Protein AF-A0A418QJ33-F1 (afdb_monomer_lite)

Sequence (274 aa):
MVKREGVAKVKRVFYDVIRQFFPVFSIIALMLLVIDFSEAKRSKGWFGISAFTIIVLYHVFFLTILLALSLFTHMPPRIMQPVTILYLVCVFVMYMKFMPNVMVYKEKLKKYKIIIASLLAIGFLLQVKLLSGIIIESKFDQNNKEKYLYYLSEKYKGKLLIEGGLSYANLNPLRSYGFYNYSKVYSLSGWPAFDPSQRAFRQQLTGYADFGPAMKKLIQRPDAVWVLTPDLSQFLPIYFSARGTGADWNIQLKKLPDTPSPYVHECQASLITY

pLDDT: mean 75.31, std 10.48, range [44.03, 93.88]

Structure (mmCIF, N/CA/C/O backbone):
data_AF-A0A418QJ33-F1
#
_entry.id   AF-A0A418QJ33-F1
#
loop_
_atom_site.group_PDB
_atom_site.id
_atom_site.type_symbol
_atom_site.label_atom_id
_atom_site.label_alt_id
_atom_site.label_comp_id
_atom_site.label_asym_id
_atom_site.label_entity_id
_atom_site.label_seq_id
_atom_site.pdbx_PDB_ins_code
_atom_site.Cartn_x
_atom_site.Cartn_y
_atom_site.Cartn_z
_atom_site.occupancy
_atom_site.B_iso_or_equiv
_atom_site.auth_seq_id
_atom_site.auth_comp_id
_atom_site.auth_asym_id
_atom_site.auth_atom_id
_atom_site.pdbx_PDB_model_num
ATOM 1 N N . MET A 1 1 ? -17.017 23.846 -19.789 1.00 46.41 1 MET A N 1
ATOM 2 C CA . MET A 1 1 ? -16.219 23.266 -18.681 1.00 46.41 1 MET A CA 1
ATOM 3 C C . MET A 1 1 ? -15.630 21.894 -19.020 1.00 46.41 1 MET A C 1
ATOM 5 O O . MET A 1 1 ? -14.416 21.768 -18.952 1.00 46.41 1 MET A O 1
ATOM 9 N N . VAL A 1 2 ? -16.420 20.938 -19.525 1.00 50.47 2 VAL A N 1
ATOM 10 C CA . VAL A 1 2 ? -16.006 19.555 -19.883 1.00 50.47 2 VAL A CA 1
ATOM 11 C C . VAL A 1 2 ? -14.724 19.442 -20.741 1.00 50.47 2 VAL A C 1
ATOM 13 O O . VAL A 1 2 ? -13.863 18.602 -20.488 1.00 50.47 2 VAL A O 1
ATOM 16 N N . LYS A 1 3 ? -14.522 20.331 -21.726 1.00 49.69 3 LYS A N 1
ATOM 17 C CA . LYS A 1 3 ? -13.334 20.307 -22.610 1.00 49.69 3 LYS A CA 1
ATOM 18 C C . LYS A 1 3 ? -12.019 20.670 -21.890 1.00 49.69 3 LYS A C 1
ATOM 20 O O . LYS A 1 3 ? -10.960 20.189 -22.283 1.00 49.69 3 LYS A O 1
ATOM 25 N N . ARG A 1 4 ? -12.072 21.497 -20.832 1.00 52.62 4 ARG A N 1
ATOM 26 C CA . ARG A 1 4 ? -10.890 21.883 -20.029 1.00 52.62 4 ARG A CA 1
ATOM 27 C C . ARG A 1 4 ? -10.465 20.768 -19.069 1.00 52.62 4 ARG A C 1
ATOM 29 O O . ARG A 1 4 ? -9.269 20.558 -18.891 1.00 52.62 4 ARG A O 1
ATOM 36 N N . GLU A 1 5 ? -11.422 20.020 -18.524 1.00 58.19 5 GLU A N 1
ATOM 37 C CA . GLU A 1 5 ? -11.153 18.872 -17.647 1.00 58.19 5 GLU A CA 1
ATOM 38 C C . GLU A 1 5 ? -10.515 17.704 -18.409 1.00 58.19 5 GLU A C 1
ATOM 40 O O . GLU A 1 5 ? -9.548 17.111 -17.930 1.00 58.19 5 GLU A O 1
ATOM 45 N N . GLY A 1 6 ? -10.969 17.436 -19.641 1.00 62.41 6 GLY A N 1
ATOM 46 C CA . GLY A 1 6 ? -10.370 16.415 -20.507 1.00 62.41 6 GLY A CA 1
ATOM 47 C C . GLY A 1 6 ? -8.895 16.687 -20.828 1.00 62.41 6 GLY A C 1
ATOM 48 O O . GLY A 1 6 ? -8.058 15.798 -20.690 1.00 62.41 6 GLY A O 1
ATOM 49 N N . VAL A 1 7 ? -8.543 17.930 -21.177 1.00 70.62 7 VAL A N 1
ATOM 50 C CA . VAL A 1 7 ? -7.149 18.314 -21.480 1.00 70.62 7 VAL A CA 1
ATOM 51 C C . VAL A 1 7 ? -6.257 18.227 -20.239 1.00 70.62 7 VAL A C 1
ATOM 53 O O . VAL A 1 7 ? -5.123 17.754 -20.328 1.00 70.62 7 VAL A O 1
ATOM 56 N N . ALA A 1 8 ? -6.755 18.648 -19.073 1.00 72.88 8 ALA A N 1
ATOM 57 C CA . ALA A 1 8 ? -6.014 18.547 -17.818 1.00 72.88 8 ALA A CA 1
ATOM 58 C C . ALA A 1 8 ? -5.763 17.083 -17.416 1.00 72.88 8 ALA A C 1
ATOM 60 O O . ALA A 1 8 ? -4.657 16.740 -16.994 1.00 72.88 8 ALA A O 1
ATOM 61 N N . LYS A 1 9 ? -6.757 16.208 -17.613 1.00 71.19 9 LYS A N 1
ATOM 62 C CA . LYS A 1 9 ? -6.646 14.768 -17.357 1.00 71.19 9 LYS A CA 1
ATOM 63 C C . LYS A 1 9 ? -5.621 14.102 -18.276 1.00 71.19 9 LYS A C 1
ATOM 65 O O . LYS A 1 9 ? -4.750 13.396 -17.782 1.00 71.19 9 LYS A O 1
ATOM 70 N N . VAL A 1 10 ? -5.657 14.385 -19.581 1.00 71.81 10 VAL A N 1
ATOM 71 C CA . VAL A 1 10 ? -4.682 13.850 -20.552 1.00 71.81 10 VAL A CA 1
ATOM 72 C C . VAL A 1 10 ? -3.259 14.293 -20.210 1.00 71.81 10 VAL A C 1
ATOM 74 O O . VAL A 1 10 ? -2.353 13.465 -20.194 1.00 71.81 10 VAL A O 1
ATOM 77 N N . LYS A 1 11 ? -3.053 15.575 -19.873 1.00 75.38 11 LYS A N 1
ATOM 78 C CA . LYS A 1 11 ? -1.734 16.087 -19.463 1.00 75.38 11 LYS A CA 1
ATOM 79 C C . LYS A 1 11 ? -1.206 15.400 -18.205 1.00 75.38 11 LYS A C 1
ATOM 81 O O . LYS A 1 11 ? -0.025 15.072 -18.156 1.00 75.38 11 LYS A O 1
ATOM 86 N N . ARG A 1 12 ? -2.068 15.178 -17.207 1.00 74.88 12 ARG A N 1
ATOM 87 C CA . ARG A 1 12 ? -1.697 14.488 -15.963 1.00 74.88 12 ARG A CA 1
ATOM 88 C C . ARG A 1 12 ? -1.310 13.035 -16.232 1.00 74.88 12 ARG A C 1
ATOM 90 O O . ARG A 1 12 ? -0.219 12.634 -15.857 1.00 74.88 12 ARG A O 1
ATOM 97 N N . VAL A 1 13 ? -2.143 12.302 -16.973 1.00 71.44 13 VAL A N 1
ATOM 98 C CA . VAL A 1 13 ? -1.867 10.908 -17.358 1.00 71.44 13 VAL A CA 1
ATOM 99 C C . VAL A 1 13 ? -0.553 10.809 -18.129 1.00 71.44 13 VAL A C 1
ATOM 101 O O . VAL A 1 13 ? 0.288 9.983 -17.801 1.00 71.44 13 VAL A O 1
ATOM 104 N N . PHE A 1 14 ? -0.332 11.684 -19.110 1.00 71.88 14 PHE A N 1
ATOM 105 C CA . PHE A 1 14 ? 0.906 11.707 -19.886 1.00 71.88 14 PHE A CA 1
ATOM 106 C C . PHE A 1 14 ? 2.140 11.979 -19.015 1.00 71.88 14 PHE A C 1
ATOM 108 O O . PHE A 1 14 ? 3.159 11.305 -19.157 1.00 71.88 14 PHE A O 1
ATOM 115 N N . TYR A 1 15 ? 2.040 12.932 -18.085 1.00 74.12 15 TYR A N 1
ATOM 116 C CA . TYR A 1 15 ? 3.108 13.222 -17.133 1.00 74.12 15 TYR A CA 1
ATOM 117 C C . TYR A 1 15 ? 3.401 12.028 -16.219 1.00 74.12 15 TYR A C 1
ATOM 119 O O . TYR A 1 15 ? 4.566 11.694 -16.019 1.00 74.12 15 TYR A O 1
ATOM 127 N N . ASP A 1 16 ? 2.368 11.357 -15.712 1.00 71.12 16 ASP A N 1
ATOM 128 C CA . ASP A 1 16 ? 2.516 10.203 -14.827 1.00 71.12 16 ASP A CA 1
ATOM 129 C C . ASP A 1 16 ? 3.114 8.997 -15.566 1.00 71.12 16 ASP A C 1
ATOM 131 O O . ASP A 1 16 ? 4.026 8.358 -15.041 1.00 71.12 16 ASP A O 1
ATOM 135 N N . VAL A 1 17 ? 2.697 8.745 -16.815 1.00 71.69 17 VAL A N 1
ATOM 136 C CA . VAL A 1 17 ? 3.283 7.717 -17.694 1.00 71.69 17 VAL A CA 1
ATOM 137 C C . VAL A 1 17 ? 4.764 8.005 -17.931 1.00 71.69 17 VAL A C 1
ATOM 139 O O . VAL A 1 17 ? 5.611 7.138 -17.724 1.00 71.69 17 VAL A O 1
ATOM 142 N N . ILE A 1 18 ? 5.110 9.230 -18.333 1.00 73.75 18 ILE A N 1
ATOM 143 C CA . ILE A 1 18 ? 6.511 9.586 -18.567 1.00 73.75 18 ILE A CA 1
ATOM 144 C C . ILE A 1 18 ? 7.300 9.454 -17.277 1.00 73.75 18 ILE A C 1
ATOM 146 O O . ILE A 1 18 ? 8.354 8.839 -17.287 1.00 73.75 18 ILE A O 1
ATOM 150 N N . ARG A 1 19 ? 6.803 9.985 -16.162 1.00 73.88 19 ARG A N 1
ATOM 151 C CA . ARG A 1 19 ? 7.516 9.972 -14.884 1.00 73.88 19 ARG A CA 1
ATOM 152 C C . ARG A 1 19 ? 7.755 8.554 -14.367 1.00 73.88 19 ARG A C 1
ATOM 154 O O . ARG A 1 19 ? 8.839 8.290 -13.859 1.00 73.88 19 ARG A O 1
ATOM 161 N N . GLN A 1 20 ? 6.772 7.662 -14.481 1.00 71.56 20 GLN A N 1
ATOM 1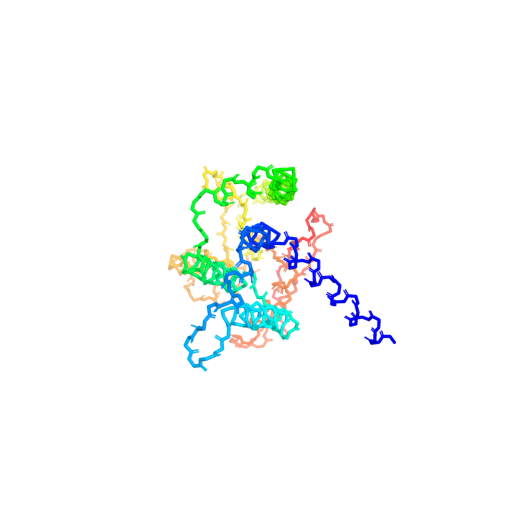62 C CA . GLN A 1 20 ? 6.879 6.284 -13.992 1.00 71.56 20 GLN A CA 1
ATOM 163 C C . GLN A 1 20 ? 7.727 5.395 -14.908 1.00 71.56 20 GLN A C 1
ATOM 165 O O . GLN A 1 20 ? 8.457 4.538 -14.418 1.00 71.56 20 GLN A O 1
ATOM 170 N N . PHE A 1 21 ? 7.672 5.613 -16.224 1.00 75.12 21 PHE A N 1
ATOM 171 C CA . PHE A 1 21 ? 8.341 4.760 -17.213 1.00 75.12 21 PHE A CA 1
ATOM 172 C C . PHE A 1 21 ? 9.542 5.426 -17.887 1.00 75.12 21 PHE A C 1
ATOM 174 O O . PHE A 1 21 ? 10.109 4.860 -18.822 1.00 75.12 21 PHE A O 1
ATOM 181 N N . PHE A 1 22 ? 9.979 6.591 -17.397 1.00 78.31 22 PHE A N 1
ATOM 182 C CA . PHE A 1 22 ? 11.134 7.324 -17.918 1.00 78.31 22 PHE A CA 1
ATOM 183 C C . PHE A 1 22 ? 12.372 6.433 -18.096 1.00 78.31 22 PHE A C 1
ATOM 185 O O . PHE A 1 22 ? 12.984 6.512 -19.164 1.00 78.31 22 PHE A O 1
ATOM 192 N N . PRO A 1 23 ? 12.744 5.555 -17.137 1.00 74.75 23 PRO A N 1
ATOM 193 C CA . PRO A 1 23 ? 13.902 4.682 -17.315 1.00 74.75 23 PRO A CA 1
ATOM 194 C C . PRO A 1 23 ? 13.739 3.737 -18.511 1.00 74.75 23 PRO A C 1
ATOM 196 O O . PRO A 1 23 ? 14.668 3.568 -19.295 1.00 74.75 23 PRO A O 1
ATOM 199 N N . VAL A 1 24 ? 12.542 3.176 -18.702 1.00 77.06 24 VAL A N 1
ATOM 200 C CA . VAL A 1 24 ? 12.262 2.250 -19.807 1.00 77.06 24 VAL A CA 1
ATOM 201 C C . VAL A 1 24 ? 12.265 2.982 -21.147 1.00 77.06 24 VAL A C 1
ATOM 203 O O . VAL A 1 24 ? 12.934 2.541 -22.080 1.00 77.06 24 VAL A O 1
ATOM 206 N N . PHE A 1 25 ? 11.601 4.138 -21.241 1.00 80.56 25 PHE A N 1
ATOM 207 C CA . PHE A 1 25 ? 11.633 4.958 -22.455 1.00 80.56 25 PHE A CA 1
ATOM 208 C C . PHE A 1 25 ? 13.039 5.462 -22.784 1.00 80.56 25 PHE A C 1
ATOM 210 O O . PHE A 1 25 ? 13.396 5.529 -23.956 1.00 80.56 25 PHE A O 1
ATOM 217 N N . SER A 1 26 ? 13.857 5.755 -21.771 1.00 79.12 26 SER A N 1
ATOM 218 C CA . SER A 1 26 ? 15.259 6.134 -21.960 1.00 79.12 26 SER A CA 1
ATOM 219 C C . SER A 1 26 ? 16.072 4.983 -22.542 1.00 79.12 26 SER A C 1
ATOM 221 O O . SER A 1 26 ? 16.810 5.194 -23.496 1.00 79.12 26 SER A O 1
ATOM 223 N N . ILE A 1 27 ? 15.901 3.757 -22.038 1.00 78.88 27 ILE A N 1
ATOM 224 C CA . ILE A 1 27 ? 16.567 2.570 -22.596 1.00 78.88 27 ILE A CA 1
ATOM 225 C C . ILE A 1 27 ? 16.132 2.333 -24.047 1.00 78.88 27 ILE A C 1
ATOM 227 O O . ILE A 1 27 ? 16.976 2.089 -24.905 1.00 78.88 27 ILE A O 1
ATOM 231 N N . ILE A 1 28 ? 14.841 2.467 -24.351 1.00 81.38 28 ILE A N 1
ATOM 232 C CA . ILE A 1 28 ? 14.323 2.322 -25.719 1.00 81.38 28 ILE A CA 1
ATOM 233 C C . ILE A 1 28 ? 14.894 3.408 -26.639 1.00 81.38 28 ILE A C 1
ATOM 235 O O . ILE A 1 28 ? 15.357 3.102 -27.735 1.00 81.38 28 ILE A O 1
ATOM 239 N N . ALA A 1 29 ? 14.933 4.665 -26.190 1.00 81.19 29 ALA A N 1
ATOM 240 C CA . ALA A 1 29 ? 15.530 5.764 -26.945 1.00 81.19 29 ALA A CA 1
ATOM 241 C C . ALA A 1 29 ? 17.030 5.537 -27.197 1.00 81.19 29 ALA A C 1
ATOM 243 O O . ALA A 1 29 ? 17.518 5.796 -28.295 1.00 81.19 29 ALA A O 1
ATOM 244 N N . LEU A 1 30 ? 17.752 5.001 -26.209 1.00 79.31 30 LEU A N 1
ATOM 245 C CA . LEU A 1 30 ? 19.156 4.616 -26.340 1.00 79.31 30 LEU A CA 1
ATOM 246 C C . LEU A 1 30 ? 19.347 3.494 -27.359 1.00 79.31 30 LEU A C 1
ATOM 248 O O . LEU A 1 30 ? 20.227 3.595 -28.209 1.00 79.31 30 LEU A O 1
ATOM 252 N N . MET A 1 31 ? 18.509 2.456 -27.317 1.00 76.06 31 MET A N 1
ATOM 253 C CA . MET A 1 31 ? 18.531 1.383 -28.312 1.00 76.06 31 MET A CA 1
ATOM 254 C C . MET A 1 31 ? 18.285 1.953 -29.713 1.00 76.06 31 MET A C 1
ATOM 256 O O . MET A 1 31 ? 19.082 1.717 -30.615 1.00 76.06 31 MET A O 1
ATOM 260 N N . LEU A 1 32 ? 17.265 2.794 -29.895 1.00 77.38 32 LEU A N 1
ATOM 261 C CA . LEU A 1 32 ? 16.969 3.429 -31.184 1.00 77.38 32 LEU A CA 1
ATOM 262 C C . LEU A 1 32 ? 18.095 4.338 -31.695 1.00 77.38 32 LEU A C 1
ATOM 264 O O . LEU A 1 32 ? 18.352 4.354 -32.895 1.00 77.38 32 LEU A O 1
ATOM 268 N N . LEU A 1 33 ? 18.787 5.069 -30.817 1.00 76.50 33 LEU A N 1
ATOM 269 C CA . LEU A 1 33 ? 19.913 5.935 -31.196 1.00 76.50 33 LEU A CA 1
ATOM 270 C C . LEU A 1 33 ? 21.102 5.157 -31.764 1.00 76.50 33 LEU A C 1
ATOM 272 O O . LEU A 1 33 ? 21.879 5.698 -32.554 1.00 76.50 33 LEU A O 1
ATOM 276 N N . VAL A 1 34 ? 21.267 3.906 -31.342 1.00 73.19 34 VAL A N 1
ATOM 277 C CA . VAL A 1 34 ? 22.413 3.084 -31.727 1.00 73.19 34 VAL A CA 1
ATOM 278 C C . VAL A 1 34 ? 22.096 2.162 -32.912 1.00 73.19 34 VAL A C 1
ATOM 280 O O . VAL A 1 34 ? 23.019 1.764 -33.631 1.00 73.19 34 VAL A O 1
ATOM 283 N N . ILE A 1 35 ? 20.811 1.906 -33.197 1.00 73.94 35 ILE A N 1
ATOM 284 C CA . ILE A 1 35 ? 20.374 1.173 -34.395 1.00 73.94 35 ILE A CA 1
ATOM 285 C C . ILE A 1 35 ? 20.942 1.821 -35.663 1.00 73.94 35 ILE A C 1
ATOM 287 O O . ILE A 1 35 ? 20.995 3.045 -35.822 1.00 73.94 35 ILE A O 1
ATOM 291 N N . ASP A 1 36 ? 21.382 0.982 -36.601 1.00 71.19 36 ASP A N 1
ATOM 292 C CA . ASP A 1 36 ? 21.690 1.434 -37.948 1.00 71.19 36 ASP A CA 1
ATOM 293 C C . ASP A 1 36 ? 20.460 1.390 -38.852 1.00 71.19 36 ASP A C 1
ATOM 295 O O . ASP A 1 36 ? 20.124 0.384 -39.476 1.00 71.19 36 ASP A O 1
ATOM 299 N N . PHE A 1 37 ? 19.770 2.525 -38.935 1.00 71.19 37 PHE A N 1
ATOM 300 C CA . PHE A 1 37 ? 18.598 2.645 -39.793 1.00 71.19 37 PHE A CA 1
ATOM 301 C C . PHE A 1 37 ? 18.924 2.582 -41.291 1.00 71.19 37 PHE A C 1
ATOM 303 O O . PHE A 1 37 ? 18.007 2.383 -42.086 1.00 71.19 37 PHE A O 1
ATOM 310 N N . SER A 1 38 ? 20.186 2.746 -41.704 1.00 68.31 38 SER A N 1
ATOM 311 C CA . SER A 1 38 ? 20.568 2.618 -43.116 1.00 68.31 38 SER A CA 1
ATOM 312 C C . SER A 1 38 ? 20.568 1.154 -43.559 1.00 68.31 38 SER A C 1
ATOM 314 O O . SER A 1 38 ? 20.046 0.824 -44.624 1.00 68.31 38 SER A O 1
ATOM 316 N N . GLU A 1 39 ? 21.040 0.265 -42.690 1.00 66.62 39 GLU A N 1
ATOM 317 C CA . GLU A 1 39 ? 21.031 -1.181 -42.892 1.00 66.62 39 GLU A CA 1
ATOM 318 C C . GLU A 1 39 ? 19.615 -1.752 -42.717 1.00 66.62 39 GLU A C 1
ATOM 320 O O . GLU A 1 39 ? 19.151 -2.532 -43.548 1.00 66.62 39 GLU A O 1
ATOM 325 N N . ALA A 1 40 ? 18.854 -1.252 -41.735 1.00 68.12 40 ALA A N 1
ATOM 326 C CA . ALA A 1 40 ? 17.448 -1.624 -41.532 1.00 68.12 40 ALA A CA 1
ATOM 327 C C . ALA A 1 40 ? 16.507 -1.184 -42.675 1.00 68.12 40 ALA A C 1
ATOM 329 O O . ALA A 1 40 ? 15.448 -1.779 -42.873 1.00 68.12 40 ALA A O 1
ATOM 330 N N . LYS A 1 41 ? 16.861 -0.138 -43.434 1.00 69.81 41 LYS A N 1
ATOM 331 C CA . LYS A 1 41 ? 16.135 0.258 -44.656 1.00 69.81 41 LYS A CA 1
ATOM 332 C C . LYS A 1 41 ? 16.479 -0.626 -45.855 1.00 69.81 41 LYS A C 1
ATOM 334 O O . LYS A 1 41 ? 15.645 -0.777 -46.743 1.00 69.81 41 LYS A O 1
ATOM 339 N N . ARG A 1 42 ? 17.696 -1.180 -45.896 1.00 67.75 42 ARG A N 1
ATOM 340 C CA . ARG A 1 42 ? 18.181 -2.049 -46.982 1.00 67.75 42 ARG A CA 1
ATOM 341 C C . ARG A 1 42 ? 17.798 -3.514 -46.780 1.00 67.75 42 ARG A C 1
ATOM 343 O O . ARG A 1 42 ? 17.651 -4.233 -47.765 1.00 67.75 42 ARG A O 1
ATOM 350 N N . SER A 1 43 ? 17.607 -3.957 -45.539 1.00 67.44 43 SER A N 1
ATOM 351 C CA . SER A 1 43 ? 17.163 -5.317 -45.252 1.00 67.44 43 SER A CA 1
ATOM 352 C C . SER A 1 43 ? 15.673 -5.490 -45.573 1.00 67.44 43 SER A C 1
ATOM 354 O O . SER A 1 43 ? 14.799 -4.794 -45.048 1.00 67.44 43 SER A O 1
ATOM 356 N N . LYS A 1 44 ? 15.371 -6.440 -46.465 1.00 63.28 44 LYS A N 1
ATOM 357 C CA . LYS A 1 44 ? 14.002 -6.923 -46.672 1.00 63.28 44 LYS A CA 1
ATOM 358 C C . LYS A 1 44 ? 13.674 -7.891 -45.536 1.00 63.28 44 LYS A C 1
ATOM 360 O O . LYS A 1 44 ? 14.337 -8.913 -45.382 1.00 63.28 44 LYS A O 1
ATOM 365 N N . GLY A 1 45 ? 12.687 -7.545 -44.716 1.00 61.22 45 GLY A N 1
ATOM 366 C CA . GLY A 1 45 ? 12.142 -8.425 -43.688 1.00 61.22 45 GLY A CA 1
ATOM 367 C C . GLY A 1 45 ? 11.238 -9.513 -44.276 1.00 61.22 45 GLY A C 1
ATOM 368 O O . GLY A 1 45 ? 11.103 -9.657 -45.495 1.00 61.22 45 GLY A O 1
ATOM 369 N N . TRP A 1 46 ? 10.578 -10.276 -43.400 1.00 54.62 46 TRP A N 1
ATOM 370 C CA . TRP A 1 46 ? 9.502 -11.182 -43.813 1.00 54.62 46 TRP A CA 1
ATOM 371 C C . TRP A 1 46 ? 8.390 -10.396 -44.526 1.00 54.62 46 TRP A C 1
ATOM 373 O O . TRP A 1 46 ? 8.033 -9.299 -44.098 1.00 54.62 46 TRP A O 1
ATOM 383 N N . PHE A 1 47 ? 7.871 -10.957 -45.624 1.00 60.94 47 PHE A N 1
ATOM 384 C CA . PHE A 1 47 ? 6.850 -10.359 -46.503 1.00 60.94 47 PHE A CA 1
ATOM 385 C C . PHE A 1 47 ? 7.285 -9.132 -47.331 1.00 60.94 47 PHE A C 1
ATOM 387 O O . PHE A 1 47 ? 6.440 -8.413 -47.854 1.00 60.94 47 PHE A O 1
ATOM 394 N N . GLY A 1 48 ? 8.590 -8.872 -47.490 1.00 68.44 48 GLY A N 1
ATOM 395 C CA . GLY A 1 48 ? 9.085 -7.789 -48.359 1.00 68.44 48 GLY A CA 1
ATOM 396 C C . GLY A 1 48 ? 8.993 -6.382 -47.753 1.00 68.44 48 GLY A C 1
ATOM 397 O O . GLY A 1 48 ? 9.350 -5.405 -48.409 1.00 68.44 48 GLY A O 1
ATOM 398 N N . ILE A 1 49 ? 8.572 -6.279 -46.491 1.00 76.88 49 ILE A N 1
ATOM 399 C CA . ILE A 1 49 ? 8.534 -5.035 -45.720 1.00 76.88 49 ILE A CA 1
ATOM 400 C C . ILE A 1 49 ? 9.939 -4.748 -45.172 1.00 76.88 49 ILE A C 1
ATOM 402 O O . ILE A 1 49 ? 10.603 -5.650 -44.659 1.00 76.88 49 ILE A O 1
ATOM 406 N N . SER A 1 50 ? 10.410 -3.500 -45.266 1.00 77.12 50 SER A N 1
ATOM 407 C CA . SER A 1 50 ? 11.719 -3.128 -44.707 1.00 77.12 50 SER A CA 1
ATOM 408 C C . SER A 1 50 ? 11.743 -3.297 -43.184 1.00 77.12 50 SER A C 1
ATOM 410 O O . SER A 1 50 ? 10.741 -3.032 -42.509 1.00 77.12 50 SER A O 1
ATOM 412 N N . ALA A 1 51 ? 12.883 -3.694 -42.614 1.00 74.81 51 ALA A N 1
ATOM 413 C CA . ALA A 1 51 ? 13.013 -3.803 -41.159 1.00 74.81 51 ALA A CA 1
ATOM 414 C C . ALA A 1 51 ? 12.731 -2.466 -40.453 1.00 74.81 51 ALA A C 1
ATOM 416 O O . ALA A 1 51 ? 12.117 -2.448 -39.390 1.00 74.81 51 ALA A O 1
ATOM 417 N N . PHE A 1 52 ? 13.088 -1.341 -41.083 1.00 77.94 52 PHE A N 1
ATOM 418 C CA . PHE A 1 52 ? 12.727 0.001 -40.623 1.00 77.94 52 PHE A CA 1
ATOM 419 C C . PHE A 1 52 ? 11.213 0.171 -40.426 1.00 77.94 52 PHE A C 1
ATOM 421 O O . PHE A 1 52 ? 10.772 0.631 -39.374 1.00 77.94 52 PHE A O 1
ATOM 428 N N . THR A 1 53 ? 10.410 -0.229 -41.413 1.00 81.56 53 THR A N 1
ATOM 429 C CA . THR A 1 53 ? 8.946 -0.129 -41.340 1.00 81.56 53 THR A CA 1
ATOM 430 C C . THR A 1 53 ? 8.388 -0.991 -40.208 1.00 81.56 53 THR A C 1
ATOM 432 O O . THR A 1 53 ? 7.514 -0.536 -39.475 1.00 81.56 53 THR A O 1
ATOM 435 N N . ILE A 1 54 ? 8.926 -2.200 -40.019 1.00 79.69 54 ILE A N 1
ATOM 436 C CA . ILE A 1 54 ? 8.525 -3.098 -38.925 1.00 79.69 54 ILE A CA 1
ATOM 437 C C . ILE A 1 54 ? 8.830 -2.455 -37.566 1.00 79.69 54 ILE A C 1
ATOM 439 O O . ILE A 1 54 ? 7.956 -2.419 -36.701 1.00 79.69 54 ILE A O 1
ATOM 443 N N . ILE A 1 55 ? 10.031 -1.889 -37.397 1.00 79.88 55 ILE A N 1
ATOM 444 C CA . ILE A 1 55 ? 10.437 -1.185 -36.173 1.00 79.88 55 ILE A CA 1
ATOM 445 C C . ILE A 1 55 ? 9.460 -0.045 -35.864 1.00 79.88 55 ILE A C 1
ATOM 447 O O . ILE A 1 55 ? 8.965 0.044 -34.741 1.00 79.88 55 ILE A O 1
ATOM 451 N N . VAL A 1 56 ? 9.151 0.810 -36.843 1.00 83.50 56 VAL A N 1
ATOM 452 C CA . VAL A 1 56 ? 8.247 1.956 -36.645 1.00 83.50 56 VAL A CA 1
ATOM 453 C C . VAL A 1 56 ? 6.837 1.497 -36.279 1.00 83.50 56 VAL A C 1
ATOM 455 O O . VAL A 1 56 ? 6.285 1.981 -35.292 1.00 83.50 56 VAL A O 1
ATOM 458 N N . LEU A 1 57 ? 6.271 0.539 -37.020 1.00 85.69 57 LEU A N 1
ATOM 459 C CA . LEU A 1 57 ? 4.934 0.005 -36.743 1.00 85.69 57 LEU A CA 1
ATOM 460 C C . LEU A 1 57 ? 4.843 -0.588 -35.337 1.00 85.69 57 LEU A C 1
ATOM 462 O O . LEU A 1 57 ? 3.854 -0.362 -34.647 1.00 85.69 57 LEU A O 1
ATOM 466 N N . TYR A 1 58 ? 5.892 -1.279 -34.887 1.00 83.31 58 TYR A N 1
ATOM 467 C CA . TYR A 1 58 ? 5.955 -1.852 -33.547 1.00 83.31 58 TYR A CA 1
ATOM 468 C C . TYR A 1 58 ? 5.893 -0.781 -32.451 1.00 83.31 58 TYR A C 1
ATOM 470 O O . TYR A 1 58 ? 5.114 -0.893 -31.506 1.00 83.31 58 TYR A O 1
ATOM 478 N N . HIS A 1 59 ? 6.678 0.290 -32.597 1.00 84.44 59 HIS A N 1
ATOM 479 C CA . HIS A 1 59 ? 6.694 1.391 -31.632 1.00 84.44 59 HIS A CA 1
ATOM 480 C C . HIS A 1 59 ? 5.360 2.140 -31.620 1.00 84.44 59 HIS A C 1
ATOM 482 O O . HIS A 1 59 ? 4.834 2.433 -30.548 1.00 84.44 59 HIS A O 1
ATOM 488 N N . VAL A 1 60 ? 4.784 2.407 -32.797 1.00 87.19 60 VAL A N 1
ATOM 489 C CA . VAL A 1 60 ? 3.465 3.042 -32.911 1.00 87.19 60 VAL A CA 1
ATOM 490 C C . VAL A 1 60 ? 2.402 2.174 -32.241 1.00 87.19 60 VAL A C 1
ATOM 492 O O . VAL A 1 60 ? 1.679 2.673 -31.388 1.00 87.19 60 VAL A O 1
ATOM 495 N N . PHE A 1 61 ? 2.360 0.874 -32.539 1.00 85.88 61 PHE A N 1
ATOM 496 C CA . PHE A 1 61 ? 1.407 -0.065 -31.947 1.00 85.88 61 PHE A CA 1
ATOM 497 C C . PHE A 1 61 ? 1.469 -0.072 -30.413 1.00 85.88 61 PHE A C 1
ATOM 499 O O . PHE A 1 61 ? 0.445 0.120 -29.755 1.00 85.88 61 PHE A O 1
ATOM 506 N N . PHE A 1 62 ? 2.662 -0.219 -29.827 1.00 83.69 62 PHE A N 1
ATOM 507 C CA . PHE A 1 62 ? 2.818 -0.237 -28.369 1.00 83.69 62 PHE A CA 1
ATOM 508 C C . PHE A 1 62 ? 2.499 1.106 -27.713 1.00 83.69 62 PHE A C 1
ATOM 510 O O . PHE A 1 62 ? 1.855 1.127 -26.665 1.00 83.69 62 PHE A O 1
ATOM 517 N N . LEU A 1 63 ? 2.891 2.229 -28.322 1.00 82.50 63 LEU A N 1
ATOM 518 C CA . LEU A 1 63 ? 2.555 3.559 -27.806 1.00 82.50 63 LEU A CA 1
ATOM 519 C C . LEU A 1 63 ? 1.048 3.826 -27.873 1.00 82.50 63 LEU A C 1
ATOM 521 O O . LEU A 1 63 ? 0.485 4.360 -26.917 1.00 82.50 63 LEU A O 1
ATOM 525 N N . THR A 1 64 ? 0.378 3.417 -28.953 1.00 83.81 64 THR A N 1
ATOM 526 C CA . THR A 1 64 ? -1.079 3.522 -29.084 1.00 83.81 64 THR A CA 1
ATOM 527 C C . THR A 1 64 ? -1.787 2.664 -28.043 1.00 83.81 64 THR A C 1
ATOM 529 O O . THR A 1 64 ? -2.720 3.149 -27.408 1.00 83.81 64 THR A O 1
ATOM 532 N N . ILE A 1 65 ? -1.326 1.432 -27.805 1.00 81.88 65 ILE A N 1
ATOM 533 C CA . ILE A 1 65 ? -1.873 0.562 -26.757 1.00 81.88 65 ILE A CA 1
ATOM 534 C C . ILE A 1 65 ? -1.671 1.175 -25.372 1.00 81.88 65 ILE A C 1
ATOM 536 O O . ILE A 1 65 ? -2.635 1.291 -24.621 1.00 81.88 65 ILE A O 1
ATOM 540 N N . LEU A 1 66 ? -0.457 1.618 -25.033 1.00 78.50 66 LEU A N 1
ATOM 541 C CA . LEU A 1 66 ? -0.176 2.245 -23.738 1.00 78.50 66 LEU A CA 1
ATOM 542 C C . LEU A 1 66 ? -1.055 3.479 -23.510 1.00 78.50 66 LEU A C 1
ATOM 544 O O . LEU A 1 66 ? -1.600 3.654 -22.420 1.00 78.50 66 LEU A O 1
ATOM 548 N N . LEU A 1 67 ? -1.238 4.309 -24.537 1.00 77.62 67 LEU A N 1
ATOM 549 C CA . LEU A 1 67 ? -2.072 5.504 -24.465 1.00 77.62 67 LEU A CA 1
ATOM 550 C C . LEU A 1 67 ? -3.563 5.159 -24.349 1.00 77.62 67 LEU A C 1
ATOM 552 O O . LEU A 1 67 ? -4.245 5.718 -23.492 1.00 77.62 67 LEU A O 1
ATOM 556 N N . ALA A 1 68 ? -4.063 4.212 -25.146 1.00 79.88 68 ALA A N 1
ATOM 557 C CA . ALA A 1 68 ? -5.446 3.749 -25.077 1.00 79.88 68 ALA A CA 1
ATOM 558 C C . ALA A 1 68 ? -5.760 3.150 -23.699 1.00 79.88 68 ALA A C 1
ATOM 560 O O . ALA A 1 68 ? -6.726 3.548 -23.052 1.00 79.88 68 ALA A O 1
ATOM 561 N N . LEU A 1 69 ? -4.906 2.261 -23.195 1.00 73.81 69 LEU A N 1
ATOM 562 C CA . LEU A 1 69 ? -5.084 1.659 -21.877 1.00 73.81 69 LEU A CA 1
ATOM 563 C C . LEU A 1 69 ? -5.040 2.718 -20.767 1.00 73.81 69 LEU A C 1
ATOM 565 O O . LEU A 1 69 ? -5.909 2.746 -19.900 1.00 73.81 69 LEU A O 1
ATOM 569 N N . SER A 1 70 ? -4.098 3.659 -20.828 1.00 71.56 70 SER A N 1
ATOM 570 C CA . SER A 1 70 ? -3.998 4.725 -19.822 1.00 71.56 70 SER A CA 1
ATOM 571 C C . SER A 1 70 ? -5.227 5.646 -19.802 1.00 71.56 70 SER A C 1
ATOM 573 O O . SER A 1 70 ? -5.648 6.084 -18.733 1.00 71.56 70 SER A O 1
ATOM 575 N N . LEU A 1 71 ? -5.822 5.940 -20.964 1.00 74.00 71 LEU A N 1
ATOM 576 C CA . LEU A 1 71 ? -6.986 6.826 -21.073 1.00 74.00 71 LEU A CA 1
ATOM 577 C C . LEU A 1 71 ? -8.311 6.134 -20.735 1.00 74.00 71 LEU A C 1
ATOM 579 O O . LEU A 1 71 ? -9.152 6.741 -20.068 1.00 74.00 71 LEU A O 1
ATOM 583 N N . PHE A 1 72 ? -8.506 4.898 -21.200 1.00 75.69 72 PHE A N 1
ATOM 584 C CA . PHE A 1 72 ? -9.800 4.218 -21.128 1.00 75.69 72 PHE A CA 1
ATOM 585 C C . PHE A 1 72 ? -9.980 3.372 -19.869 1.00 75.69 72 PHE A C 1
ATOM 587 O O . PHE A 1 72 ? -11.101 3.287 -19.376 1.00 75.69 72 PHE A O 1
ATOM 594 N N . THR A 1 73 ? -8.920 2.771 -19.316 1.00 64.56 73 THR A N 1
ATOM 595 C CA . THR A 1 73 ? -9.077 1.784 -18.231 1.00 64.56 73 THR A CA 1
ATOM 596 C C . THR A 1 73 ? -8.639 2.272 -16.854 1.00 64.56 73 THR A C 1
ATOM 598 O O . THR A 1 73 ? -8.775 1.508 -15.905 1.00 64.56 73 THR A O 1
ATOM 601 N N . HIS A 1 74 ? -8.161 3.524 -16.708 1.00 62.06 74 HIS A N 1
ATOM 602 C CA . HIS A 1 74 ? -7.522 4.003 -15.463 1.00 62.06 74 HIS A CA 1
ATOM 603 C C . HIS A 1 74 ? -6.567 2.935 -14.925 1.00 62.06 74 HIS A C 1
ATOM 605 O O . HIS A 1 74 ? -6.746 2.387 -13.837 1.00 62.06 74 HIS A O 1
ATOM 611 N N . MET A 1 75 ? -5.624 2.544 -15.780 1.00 56.97 75 MET A N 1
ATOM 612 C CA . MET A 1 75 ? -4.945 1.277 -15.603 1.00 56.97 75 MET A CA 1
ATOM 613 C C . MET A 1 75 ? -4.252 1.196 -14.235 1.00 56.97 75 MET A C 1
ATOM 615 O O . MET A 1 75 ? -3.468 2.089 -13.899 1.00 56.97 75 MET A O 1
ATOM 619 N N . PRO A 1 76 ? -4.494 0.133 -13.444 1.00 58.34 76 PRO A N 1
ATOM 620 C CA . PRO A 1 76 ? -3.741 -0.083 -12.224 1.00 58.34 76 PRO A CA 1
ATOM 621 C C . PRO A 1 76 ? -2.249 -0.166 -12.576 1.00 58.34 76 PRO A C 1
ATOM 623 O O . PRO A 1 76 ? -1.902 -0.873 -13.531 1.00 58.34 76 PRO A O 1
ATOM 626 N N . PRO A 1 77 ? -1.346 0.453 -11.791 1.00 60.47 77 PRO A N 1
ATOM 627 C CA . PRO A 1 77 ? 0.106 0.382 -12.009 1.00 60.47 77 PRO A CA 1
ATOM 628 C C . PRO A 1 77 ? 0.633 -1.049 -12.231 1.00 60.47 77 PRO A C 1
ATOM 630 O O . PRO A 1 77 ? 1.615 -1.268 -12.937 1.00 60.47 77 PRO A O 1
ATOM 633 N N . ARG A 1 78 ? -0.088 -2.040 -11.687 1.00 61.19 78 ARG A N 1
ATOM 634 C CA . ARG A 1 78 ? 0.185 -3.479 -11.786 1.00 61.19 78 ARG A CA 1
ATOM 635 C C . ARG A 1 78 ? 0.097 -4.064 -13.203 1.00 61.19 78 ARG A C 1
ATOM 637 O O . ARG A 1 78 ? 0.750 -5.068 -13.449 1.00 61.19 78 ARG A O 1
ATOM 644 N N . ILE A 1 79 ? -0.681 -3.479 -14.121 1.00 66.94 79 ILE A N 1
ATOM 645 C CA . ILE A 1 79 ? -0.780 -3.948 -15.524 1.00 66.94 79 ILE A CA 1
ATOM 646 C C . ILE A 1 79 ? 0.176 -3.165 -16.427 1.00 66.94 79 ILE A C 1
ATOM 648 O O . ILE A 1 79 ? 0.747 -3.694 -17.379 1.00 66.94 79 ILE A O 1
ATOM 652 N N . MET A 1 80 ? 0.406 -1.900 -16.096 1.00 71.31 80 MET A N 1
ATOM 653 C CA . MET A 1 80 ? 1.244 -1.022 -16.898 1.00 71.31 80 MET A CA 1
ATOM 654 C C . MET A 1 80 ? 2.713 -1.465 -16.899 1.00 71.31 80 MET A C 1
ATOM 656 O O . MET A 1 80 ? 3.378 -1.444 -17.936 1.00 71.31 80 MET A O 1
ATOM 660 N N . GLN A 1 81 ? 3.204 -1.947 -15.756 1.00 72.12 81 GLN A N 1
ATOM 661 C CA . GLN A 1 81 ? 4.557 -2.479 -15.617 1.00 72.12 81 GLN A CA 1
ATOM 662 C C . GLN A 1 81 ? 4.837 -3.713 -16.503 1.00 72.12 81 GLN A C 1
ATOM 664 O O . GLN A 1 81 ? 5.789 -3.644 -17.282 1.00 72.12 81 GLN A O 1
ATOM 669 N N . PRO A 1 82 ? 4.041 -4.803 -16.484 1.00 76.12 82 PRO A N 1
ATOM 670 C CA . PRO A 1 82 ? 4.286 -5.955 -17.355 1.00 76.12 82 PRO A CA 1
ATOM 671 C C . PRO A 1 82 ? 4.152 -5.624 -18.847 1.00 76.12 82 PRO A C 1
ATOM 673 O O . PRO A 1 82 ? 4.967 -6.102 -19.632 1.00 76.12 82 PRO A O 1
ATOM 676 N N . VAL A 1 83 ? 3.209 -4.762 -19.251 1.00 78.50 83 VAL A N 1
ATOM 677 C CA . VAL A 1 83 ? 3.087 -4.320 -20.658 1.00 78.50 83 VAL A CA 1
ATOM 678 C C . VAL A 1 83 ? 4.335 -3.554 -21.106 1.00 78.50 83 VAL A C 1
ATOM 680 O O . VAL A 1 83 ? 4.841 -3.769 -22.207 1.00 78.50 83 VAL A O 1
ATOM 683 N N . THR A 1 84 ? 4.873 -2.694 -20.241 1.00 77.62 84 THR A N 1
ATOM 684 C CA . THR A 1 84 ? 6.061 -1.887 -20.552 1.00 77.62 84 THR A CA 1
ATOM 685 C C . THR A 1 84 ? 7.346 -2.726 -20.546 1.00 77.62 84 THR A C 1
ATOM 687 O O . THR A 1 84 ? 8.234 -2.500 -21.366 1.00 77.62 84 THR A O 1
ATOM 690 N N . ILE A 1 85 ? 7.435 -3.742 -19.681 1.00 80.31 85 ILE A N 1
ATOM 691 C CA . ILE A 1 85 ? 8.525 -4.731 -19.697 1.00 80.31 85 ILE A CA 1
ATOM 692 C C . ILE A 1 85 ? 8.460 -5.583 -20.967 1.00 80.31 85 ILE A C 1
ATOM 694 O O . ILE A 1 85 ? 9.482 -5.761 -21.623 1.00 80.31 85 ILE A O 1
ATOM 698 N N . LEU A 1 86 ? 7.275 -6.065 -21.354 1.00 82.69 86 LEU A N 1
ATOM 699 C CA . LEU A 1 86 ? 7.093 -6.816 -22.597 1.00 82.69 86 LEU A CA 1
ATOM 700 C C . LEU A 1 86 ? 7.514 -5.979 -23.809 1.00 82.69 86 LEU A C 1
ATOM 702 O O . LEU A 1 86 ? 8.247 -6.462 -24.669 1.00 82.69 86 LEU A O 1
ATOM 706 N N . TYR A 1 87 ? 7.119 -4.704 -23.838 1.00 85.81 87 TYR A N 1
ATOM 707 C CA . TYR A 1 87 ? 7.552 -3.768 -24.869 1.00 85.81 87 TYR A CA 1
ATOM 708 C C . TYR A 1 87 ? 9.081 -3.671 -24.943 1.00 85.81 87 TYR A C 1
ATOM 710 O O . TYR A 1 87 ? 9.651 -3.837 -26.021 1.00 85.81 87 TYR A O 1
ATOM 718 N N . LEU A 1 88 ? 9.748 -3.486 -23.800 1.00 84.12 88 LEU A N 1
ATOM 719 C CA . LEU A 1 88 ? 11.207 -3.424 -23.719 1.00 84.12 88 LEU A CA 1
ATOM 720 C C . LEU A 1 88 ? 11.875 -4.716 -24.213 1.00 84.12 88 LEU A C 1
ATOM 722 O O . LEU A 1 88 ? 12.824 -4.645 -24.990 1.00 84.12 88 LEU A O 1
ATOM 726 N N . VAL A 1 89 ? 11.380 -5.886 -23.799 1.00 83.94 89 VAL A N 1
ATOM 727 C CA . VAL A 1 89 ? 11.913 -7.191 -24.228 1.00 83.94 89 VAL A CA 1
ATOM 728 C C . VAL A 1 89 ? 11.803 -7.344 -25.738 1.00 83.94 89 VAL A C 1
ATOM 730 O O . VAL A 1 89 ? 12.761 -7.745 -26.394 1.00 83.94 89 VAL A O 1
ATOM 733 N N . CYS A 1 90 ? 10.667 -6.986 -26.324 1.00 81.56 90 CYS A N 1
ATOM 734 C CA . CYS A 1 90 ? 10.493 -7.102 -27.761 1.00 81.56 90 CYS A CA 1
ATOM 735 C C . CYS A 1 90 ? 11.337 -6.094 -28.547 1.00 81.56 90 CYS A C 1
ATOM 737 O O . CYS A 1 90 ? 11.899 -6.458 -29.580 1.00 81.56 90 CYS A O 1
ATOM 739 N N . VAL A 1 91 ? 11.485 -4.861 -28.046 1.00 81.06 91 VAL A N 1
ATOM 740 C CA . VAL A 1 91 ? 12.432 -3.887 -28.611 1.00 81.06 91 VAL A CA 1
ATOM 741 C C . VAL A 1 91 ? 13.854 -4.435 -28.538 1.00 81.06 91 VAL A C 1
ATOM 743 O O . VAL A 1 91 ? 14.583 -4.339 -29.520 1.00 81.06 91 VAL A O 1
ATOM 746 N N . PHE A 1 92 ? 14.234 -5.076 -27.433 1.00 81.38 92 PHE A N 1
ATOM 747 C CA . PHE A 1 92 ? 15.544 -5.699 -27.275 1.00 81.38 92 PHE A CA 1
ATOM 748 C C . PHE A 1 92 ? 15.766 -6.869 -28.245 1.00 81.38 92 PHE A C 1
ATOM 750 O O . PHE A 1 92 ? 16.795 -6.920 -28.909 1.00 81.38 92 PHE A O 1
ATOM 757 N N . VAL A 1 93 ? 14.804 -7.783 -28.397 1.00 79.75 93 VAL A N 1
ATOM 758 C CA . VAL A 1 93 ? 14.903 -8.901 -29.358 1.00 79.75 93 VAL A CA 1
ATOM 759 C C . VAL A 1 93 ? 15.010 -8.381 -30.791 1.00 79.75 93 VAL A C 1
ATOM 761 O O . VAL A 1 93 ? 15.830 -8.857 -31.576 1.00 79.75 93 VAL A O 1
ATOM 764 N N . MET A 1 94 ? 14.215 -7.367 -31.132 1.00 74.25 94 MET A N 1
ATOM 765 C CA . MET A 1 94 ? 14.289 -6.702 -32.428 1.00 74.25 94 MET A CA 1
ATOM 766 C C . MET A 1 94 ? 15.650 -6.027 -32.630 1.00 74.25 94 MET A C 1
ATOM 768 O O . MET A 1 94 ? 16.252 -6.168 -33.691 1.00 74.25 94 MET A O 1
ATOM 772 N N . TYR A 1 95 ? 16.168 -5.357 -31.602 1.00 74.44 95 TYR A N 1
ATOM 773 C CA . TYR A 1 95 ? 17.492 -4.745 -31.607 1.00 74.44 95 TYR A CA 1
ATOM 774 C C . TYR A 1 95 ? 18.602 -5.782 -31.837 1.00 74.44 95 TYR A C 1
ATOM 776 O O . TYR A 1 95 ? 19.462 -5.571 -32.686 1.00 74.44 95 TYR A O 1
ATOM 784 N N . MET A 1 96 ? 18.546 -6.931 -31.156 1.00 74.38 96 MET A N 1
ATOM 785 C CA . MET A 1 96 ? 19.503 -8.032 -31.329 1.00 74.38 96 MET A CA 1
ATOM 786 C C . MET A 1 96 ? 19.474 -8.621 -32.745 1.00 74.38 96 MET A C 1
ATOM 788 O O . MET A 1 96 ? 20.514 -9.000 -33.276 1.00 74.38 96 MET A O 1
ATOM 792 N N . LYS A 1 97 ? 18.299 -8.680 -33.382 1.00 74.12 97 LYS A N 1
ATOM 793 C CA . LYS A 1 97 ? 18.149 -9.197 -34.751 1.00 74.12 97 LYS A CA 1
ATOM 794 C C . LYS A 1 97 ? 18.712 -8.253 -35.818 1.00 74.12 97 LYS A C 1
ATOM 796 O O . LYS A 1 97 ? 19.176 -8.719 -36.854 1.00 74.12 97 LYS A O 1
ATOM 801 N N . PHE A 1 98 ? 18.650 -6.945 -35.584 1.00 68.69 98 PHE A N 1
ATOM 802 C CA . PHE A 1 98 ? 19.067 -5.909 -36.539 1.00 68.69 98 PHE A CA 1
ATOM 803 C C . PHE A 1 98 ? 20.339 -5.179 -36.090 1.00 68.69 98 PHE A C 1
ATOM 805 O O . PHE A 1 98 ? 20.530 -3.997 -36.381 1.00 68.69 98 PHE A O 1
ATOM 812 N N . MET A 1 99 ? 21.190 -5.882 -35.343 1.00 64.56 99 MET A N 1
ATOM 813 C CA . MET A 1 99 ? 22.378 -5.320 -34.721 1.00 64.56 99 MET A CA 1
ATOM 814 C C . MET A 1 99 ? 23.453 -5.019 -35.784 1.00 64.56 99 MET A C 1
ATOM 816 O O . MET A 1 99 ? 23.846 -5.932 -36.512 1.00 64.56 99 MET A O 1
ATOM 820 N N . PRO A 1 100 ? 23.963 -3.776 -35.880 1.00 60.59 100 PRO A N 1
ATOM 821 C CA . PRO A 1 100 ? 25.120 -3.492 -36.720 1.00 60.59 100 PRO A CA 1
ATOM 822 C C . PRO A 1 100 ? 26.381 -4.122 -36.114 1.00 60.59 100 PRO A C 1
ATOM 824 O O . PRO A 1 100 ? 26.440 -4.410 -34.915 1.00 60.59 100 PRO A O 1
ATOM 827 N N . ASN A 1 101 ? 27.418 -4.291 -36.936 1.00 67.12 101 ASN A N 1
ATOM 828 C CA . ASN A 1 101 ? 28.735 -4.768 -36.505 1.00 67.12 101 ASN A CA 1
ATOM 829 C C . ASN A 1 101 ? 29.204 -4.047 -35.215 1.00 67.12 101 ASN A C 1
ATOM 831 O O . ASN A 1 101 ? 29.108 -2.822 -35.100 1.00 67.12 101 ASN A O 1
ATOM 835 N N . VAL A 1 102 ? 29.742 -4.807 -34.251 1.00 66.06 102 VAL A N 1
ATOM 836 C CA . VAL A 1 102 ? 30.184 -4.345 -32.917 1.00 66.06 102 VAL A CA 1
ATOM 837 C C . VAL A 1 102 ? 31.108 -3.118 -32.981 1.00 66.06 102 VAL A C 1
ATOM 839 O O . VAL A 1 102 ? 31.122 -2.296 -32.060 1.00 66.06 102 VAL A O 1
ATOM 842 N N . MET A 1 103 ? 31.867 -2.951 -34.067 1.00 65.56 103 MET A N 1
ATOM 843 C CA . MET A 1 103 ? 32.714 -1.769 -34.261 1.00 65.56 103 MET A CA 1
ATOM 844 C C . MET A 1 103 ? 31.912 -0.476 -34.475 1.00 65.56 103 MET A C 1
ATOM 846 O O . MET A 1 103 ? 32.189 0.521 -33.808 1.00 65.56 103 MET A O 1
ATOM 850 N N . VAL A 1 104 ? 30.856 -0.507 -35.294 1.00 70.94 104 VAL A N 1
ATOM 851 C CA . VAL A 1 104 ? 29.960 0.643 -35.535 1.00 70.94 104 VAL A CA 1
ATOM 852 C C . VAL A 1 104 ? 29.242 1.054 -34.243 1.00 70.94 104 VAL A C 1
ATOM 854 O O . VAL A 1 104 ? 29.062 2.239 -33.956 1.00 70.94 104 VAL A O 1
ATOM 8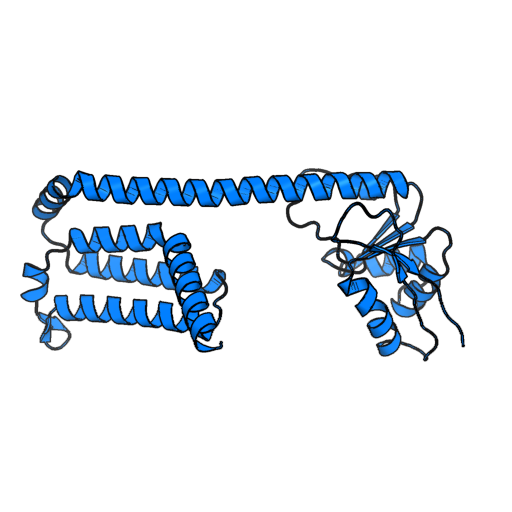57 N N . TYR A 1 105 ? 28.886 0.073 -33.410 1.00 71.31 105 TYR A N 1
ATOM 858 C CA . TYR A 1 105 ? 28.293 0.292 -32.089 1.00 71.31 105 TYR A CA 1
ATOM 859 C C . TYR A 1 105 ? 29.217 1.090 -31.156 1.00 71.31 105 TYR A C 1
ATOM 861 O O . TYR A 1 105 ? 28.792 2.081 -30.555 1.00 71.31 105 TYR A O 1
ATOM 869 N N . LYS A 1 106 ? 30.498 0.703 -31.059 1.00 75.75 106 LYS A N 1
ATOM 870 C CA . LYS A 1 106 ? 31.484 1.408 -30.220 1.00 75.75 106 LYS A CA 1
ATOM 871 C C . LYS A 1 106 ? 31.663 2.865 -30.650 1.00 75.75 106 LYS A C 1
ATOM 873 O O . LYS A 1 106 ? 31.798 3.738 -29.792 1.00 75.75 106 LYS A O 1
ATOM 878 N N . GLU A 1 107 ? 31.644 3.141 -31.950 1.00 81.50 107 GLU A N 1
ATOM 879 C CA . GLU A 1 107 ? 31.749 4.506 -32.475 1.00 81.50 107 GLU A CA 1
ATOM 880 C C . GLU A 1 107 ? 30.510 5.347 -32.161 1.00 81.50 107 GLU A C 1
ATOM 882 O O . GLU A 1 107 ? 30.639 6.472 -31.672 1.00 81.50 107 GLU A O 1
ATOM 887 N N . LYS A 1 108 ? 29.304 4.795 -32.350 1.00 79.44 108 LYS A N 1
ATOM 888 C CA . LYS A 1 108 ? 28.050 5.487 -32.008 1.00 79.44 108 LYS A CA 1
ATOM 889 C C . LYS A 1 108 ? 27.931 5.753 -30.508 1.00 79.44 108 LYS A C 1
ATOM 891 O O . LYS A 1 108 ? 27.575 6.866 -30.128 1.00 79.44 108 LYS A O 1
ATOM 896 N N . LEU A 1 109 ? 28.297 4.801 -29.647 1.00 80.12 109 LEU A N 1
ATOM 897 C CA . LEU A 1 109 ? 28.343 5.032 -28.199 1.00 80.12 109 LEU A CA 1
ATOM 898 C C . LEU A 1 109 ? 29.299 6.171 -27.830 1.00 80.12 109 LEU A C 1
ATOM 900 O O . LEU A 1 109 ? 28.942 7.033 -27.030 1.00 80.12 109 LEU A O 1
ATOM 904 N N . LYS A 1 110 ? 30.498 6.211 -28.430 1.00 83.50 110 LYS A N 1
ATOM 905 C CA . LYS A 1 110 ? 31.454 7.310 -28.219 1.00 83.50 110 LYS A CA 1
ATOM 906 C C . LYS A 1 110 ? 30.886 8.649 -28.689 1.00 83.50 110 LYS A C 1
ATOM 908 O O . LYS A 1 110 ? 31.019 9.637 -27.968 1.00 83.50 110 LYS A O 1
ATOM 913 N N . LYS A 1 111 ? 30.231 8.677 -29.856 1.00 86.69 111 LYS A N 1
ATOM 914 C CA . LYS A 1 111 ? 29.594 9.873 -30.429 1.00 86.69 111 LYS A CA 1
ATOM 915 C C . LYS A 1 111 ? 28.488 10.418 -29.527 1.00 86.69 111 LYS A C 1
ATOM 917 O O . LYS A 1 111 ? 28.423 11.621 -29.300 1.00 86.69 111 LYS A O 1
ATOM 922 N N . TYR A 1 112 ? 27.644 9.542 -28.986 1.00 84.62 112 TYR A N 1
ATOM 923 C CA . TYR A 1 112 ? 26.480 9.933 -28.189 1.00 84.62 112 TYR A CA 1
ATOM 924 C C . TYR A 1 112 ? 26.715 9.898 -26.674 1.00 84.62 112 TYR A C 1
ATOM 926 O O . TYR A 1 112 ? 25.777 10.143 -25.923 1.00 84.62 112 TYR A O 1
ATOM 934 N N . LYS A 1 113 ? 27.951 9.674 -26.203 1.00 85.06 113 LYS A N 1
ATOM 935 C CA . LYS A 1 113 ? 28.289 9.471 -24.779 1.00 85.06 113 LYS A CA 1
ATOM 936 C C . LYS A 1 113 ? 27.668 10.494 -23.822 1.00 85.06 113 LYS A C 1
ATOM 938 O O . LYS A 1 113 ? 27.224 10.116 -22.745 1.00 85.06 113 LYS A O 1
ATOM 943 N N . ILE A 1 114 ? 27.601 11.766 -24.226 1.00 88.56 114 ILE A N 1
ATOM 944 C CA . ILE A 1 114 ? 27.018 12.844 -23.415 1.00 88.56 114 ILE A CA 1
ATOM 945 C C . ILE A 1 114 ? 25.506 12.650 -23.289 1.00 88.56 114 ILE A C 1
ATOM 947 O O . ILE A 1 114 ? 24.992 12.651 -22.180 1.00 88.56 114 ILE A O 1
ATOM 951 N N . ILE A 1 115 ? 24.807 12.399 -24.401 1.00 85.94 115 ILE A N 1
ATOM 952 C CA . ILE A 1 115 ? 23.356 12.153 -24.412 1.00 85.94 115 ILE A CA 1
ATOM 953 C C . ILE A 1 115 ? 23.018 10.923 -23.566 1.00 85.94 115 ILE A C 1
ATOM 955 O O . ILE A 1 115 ? 22.072 10.950 -22.780 1.00 85.94 115 ILE A O 1
ATOM 959 N N . ILE A 1 116 ? 23.823 9.864 -23.686 1.00 81.88 116 ILE A N 1
ATOM 960 C CA . ILE A 1 116 ? 23.653 8.638 -22.904 1.00 81.88 116 ILE A CA 1
ATOM 961 C C . ILE A 1 116 ? 23.828 8.922 -21.410 1.00 81.88 116 ILE A C 1
ATOM 963 O O . ILE A 1 116 ? 22.957 8.574 -20.613 1.00 81.88 116 ILE A O 1
ATOM 967 N N . ALA A 1 117 ? 24.919 9.594 -21.035 1.00 84.50 117 ALA A N 1
ATOM 968 C CA . ALA A 1 117 ? 25.187 9.960 -19.650 1.00 84.50 117 ALA A CA 1
ATOM 969 C C . ALA A 1 117 ? 24.083 10.862 -19.077 1.00 84.50 117 ALA A C 1
ATOM 971 O O . ALA A 1 117 ? 23.636 10.636 -17.955 1.00 84.50 117 ALA A O 1
ATOM 972 N N . SER A 1 118 ? 23.589 11.831 -19.852 1.00 85.94 118 SER A N 1
ATOM 973 C CA . SER A 1 118 ? 22.491 12.710 -19.447 1.00 85.94 118 SER A CA 1
ATOM 974 C C . SER A 1 118 ? 21.187 11.945 -19.226 1.00 85.94 118 SER A C 1
ATOM 976 O O . SER A 1 118 ? 20.548 12.144 -18.197 1.00 85.94 118 SER A O 1
ATOM 978 N N . LEU A 1 119 ? 20.794 11.047 -20.136 1.00 83.25 119 LEU A N 1
ATOM 979 C CA . LEU A 1 119 ? 19.575 10.243 -19.980 1.00 83.25 119 LEU A CA 1
ATOM 980 C C . LEU A 1 119 ? 19.641 9.338 -18.746 1.00 83.25 119 LEU A C 1
ATOM 982 O O . LEU A 1 119 ? 18.681 9.279 -17.976 1.00 83.25 119 LEU A O 1
ATOM 986 N N . LEU A 1 120 ? 20.784 8.685 -18.519 1.00 81.62 120 LEU A N 1
ATOM 987 C CA . LEU A 1 120 ? 21.002 7.856 -17.333 1.00 81.62 120 LEU A CA 1
ATOM 988 C C . LEU A 1 120 ? 20.978 8.687 -16.046 1.00 81.62 120 LEU A C 1
ATOM 990 O O . LEU A 1 120 ? 20.315 8.296 -15.088 1.00 81.62 120 LEU A O 1
ATOM 994 N N . ALA A 1 121 ? 21.637 9.849 -16.031 1.00 84.69 121 ALA A N 1
ATOM 995 C CA . ALA A 1 121 ? 21.649 10.743 -14.877 1.00 84.69 121 ALA A CA 1
ATOM 996 C C . ALA A 1 121 ? 20.244 11.271 -14.552 1.00 84.69 121 ALA A C 1
ATOM 998 O O . ALA A 1 121 ? 19.826 11.229 -13.398 1.00 84.69 121 ALA A O 1
ATOM 999 N N . ILE A 1 122 ? 19.481 11.709 -15.560 1.00 84.06 122 ILE A N 1
ATOM 1000 C CA . ILE A 1 122 ? 18.098 12.170 -15.375 1.00 84.06 122 ILE A CA 1
ATOM 1001 C C . ILE A 1 122 ? 17.223 11.025 -14.858 1.00 84.06 122 ILE A C 1
ATOM 1003 O O . ILE A 1 122 ? 16.477 11.216 -13.898 1.00 84.06 122 ILE A O 1
ATOM 1007 N N . GLY A 1 123 ? 17.335 9.829 -15.443 1.00 77.62 123 GLY A N 1
ATOM 1008 C CA . GLY A 1 123 ? 16.566 8.663 -15.010 1.00 77.62 123 GLY A CA 1
ATOM 1009 C C . GLY A 1 123 ? 16.878 8.265 -13.573 1.00 77.62 123 GLY A C 1
ATOM 1010 O O . GLY A 1 123 ? 15.962 8.032 -12.786 1.00 77.62 123 GLY A O 1
ATOM 1011 N N . PHE A 1 124 ? 18.158 8.281 -13.202 1.00 78.56 124 PHE A N 1
ATOM 1012 C CA . PHE A 1 124 ? 18.599 8.043 -11.835 1.00 78.56 124 PHE A CA 1
ATOM 1013 C C . PHE A 1 124 ? 18.036 9.090 -10.865 1.00 78.56 124 PHE A C 1
ATOM 1015 O O . PHE A 1 124 ? 17.423 8.726 -9.865 1.00 78.56 124 PHE A O 1
ATOM 1022 N N . LEU A 1 125 ? 18.160 10.384 -11.176 1.00 83.00 125 LEU A N 1
ATOM 1023 C CA . LEU A 1 125 ? 17.649 11.467 -10.327 1.00 83.00 125 LEU A CA 1
ATOM 1024 C C . LEU A 1 125 ? 16.125 11.407 -10.150 1.00 83.00 125 LEU A C 1
ATOM 1026 O O . LEU A 1 125 ? 15.625 11.621 -9.044 1.00 83.00 125 LEU A O 1
ATOM 1030 N N . LEU A 1 126 ? 15.377 11.088 -11.211 1.00 79.31 126 LEU A N 1
ATOM 1031 C CA . LEU A 1 126 ? 13.925 10.913 -11.143 1.00 79.31 126 LEU A CA 1
ATOM 1032 C C . LEU A 1 126 ? 13.540 9.725 -10.258 1.00 79.31 126 LEU A C 1
ATOM 1034 O O . LEU A 1 126 ? 12.642 9.861 -9.424 1.00 79.31 126 LEU A O 1
ATOM 1038 N N . GLN A 1 127 ? 14.240 8.595 -10.394 1.00 74.25 127 GLN A N 1
ATOM 1039 C CA . GLN A 1 127 ? 14.002 7.410 -9.574 1.00 74.25 127 GLN A CA 1
ATOM 1040 C C . GLN A 1 127 ? 14.333 7.679 -8.102 1.00 74.25 127 GLN A C 1
ATOM 1042 O O . GLN A 1 127 ? 13.542 7.339 -7.226 1.00 74.25 127 GLN A O 1
ATOM 1047 N N . VAL A 1 128 ? 15.455 8.352 -7.826 1.00 80.44 128 VAL A N 1
ATOM 1048 C CA . VAL A 1 128 ? 15.849 8.762 -6.471 1.00 80.44 128 VAL A CA 1
ATOM 1049 C C . VAL A 1 128 ? 14.804 9.691 -5.863 1.00 80.44 128 VAL A C 1
ATOM 1051 O O . VAL A 1 128 ? 14.397 9.465 -4.730 1.00 80.44 128 VAL A O 1
ATOM 1054 N N . LYS A 1 129 ? 14.315 10.693 -6.605 1.00 80.19 129 LYS A N 1
ATOM 1055 C CA . LYS A 1 129 ? 13.266 11.611 -6.129 1.00 80.19 129 LYS A CA 1
ATOM 1056 C C . LYS A 1 129 ? 11.943 10.894 -5.851 1.00 80.19 129 LYS A C 1
ATOM 1058 O O . LYS A 1 129 ? 11.241 11.237 -4.903 1.00 80.19 129 LYS A O 1
ATOM 1063 N N . LEU A 1 130 ? 11.573 9.931 -6.693 1.00 76.81 130 LEU A N 1
ATOM 1064 C CA . LEU A 1 130 ? 10.362 9.136 -6.505 1.00 76.81 130 LEU A CA 1
ATOM 1065 C C . LEU A 1 130 ? 10.480 8.250 -5.260 1.00 76.81 130 LEU A C 1
ATOM 1067 O O . LEU A 1 130 ? 9.602 8.288 -4.404 1.00 76.81 130 LEU A O 1
ATOM 1071 N N . LEU A 1 131 ? 11.585 7.516 -5.130 1.00 75.50 131 LEU A N 1
ATOM 1072 C CA . LEU A 1 131 ? 11.845 6.649 -3.983 1.00 75.50 131 LEU A CA 1
ATOM 1073 C C . LEU A 1 131 ? 11.973 7.444 -2.683 1.00 75.50 131 LEU A C 1
ATOM 1075 O O . LEU A 1 131 ? 11.397 7.045 -1.679 1.00 75.50 131 LEU A O 1
ATOM 1079 N N . SER A 1 132 ? 12.675 8.580 -2.686 1.00 80.00 132 SER A N 1
ATOM 1080 C CA . SER A 1 132 ? 12.811 9.417 -1.493 1.00 80.00 132 SER A CA 1
ATOM 1081 C C . SER A 1 132 ? 11.470 9.993 -1.052 1.00 80.00 132 SER A C 1
ATOM 1083 O O . SER A 1 132 ? 11.178 9.966 0.139 1.00 80.00 132 SER A O 1
ATOM 1085 N N . GLY A 1 133 ? 10.624 10.427 -1.992 1.00 77.69 133 GLY A N 1
ATOM 1086 C CA . GLY A 1 133 ? 9.256 10.853 -1.700 1.00 77.69 133 GLY A CA 1
ATOM 1087 C C . GLY A 1 133 ? 8.440 9.745 -1.038 1.00 77.69 133 GLY A C 1
ATOM 1088 O O . GLY A 1 133 ? 7.891 9.965 0.036 1.00 77.69 133 GLY A O 1
ATOM 1089 N N . ILE A 1 134 ? 8.454 8.540 -1.621 1.00 77.12 134 ILE A N 1
ATOM 1090 C CA . ILE A 1 134 ? 7.761 7.366 -1.066 1.00 77.12 134 ILE A CA 1
ATOM 1091 C C . ILE A 1 134 ? 8.280 7.038 0.338 1.00 77.12 134 ILE A C 1
ATOM 1093 O O . ILE A 1 134 ? 7.481 6.791 1.231 1.00 77.12 134 ILE A O 1
ATOM 1097 N N . ILE A 1 135 ? 9.598 7.066 0.557 1.00 80.56 135 ILE A N 1
ATOM 1098 C CA . ILE A 1 135 ? 10.210 6.764 1.861 1.00 80.56 135 ILE A CA 1
ATOM 1099 C C . ILE A 1 135 ? 9.856 7.828 2.906 1.00 80.56 135 ILE A C 1
ATOM 1101 O O . ILE A 1 135 ? 9.624 7.499 4.069 1.00 80.56 135 ILE A O 1
ATOM 1105 N N . ILE A 1 136 ? 9.859 9.108 2.532 1.00 82.44 136 ILE A N 1
ATOM 1106 C CA . ILE A 1 136 ? 9.506 10.205 3.440 1.00 82.44 136 ILE A CA 1
ATOM 1107 C C . ILE A 1 136 ? 8.030 10.101 3.817 1.00 82.44 136 ILE A C 1
ATOM 1109 O O . ILE A 1 136 ? 7.705 10.143 5.001 1.00 82.44 136 ILE A O 1
ATOM 1113 N N . GLU A 1 137 ? 7.156 9.919 2.829 1.00 79.94 137 GLU A N 1
ATOM 1114 C CA . GLU A 1 137 ? 5.717 9.762 3.032 1.00 79.94 137 GLU A CA 1
ATOM 1115 C C . GLU A 1 137 ? 5.411 8.520 3.872 1.00 79.94 137 GLU A C 1
ATOM 1117 O O . GLU A 1 137 ? 4.677 8.615 4.853 1.00 79.94 137 GLU A O 1
ATOM 1122 N N . SER A 1 138 ? 6.053 7.384 3.580 1.00 79.62 138 SER A N 1
ATOM 1123 C CA . SER A 1 138 ? 5.871 6.153 4.348 1.00 79.62 138 SER A CA 1
ATOM 1124 C C . SER A 1 138 ? 6.352 6.302 5.789 1.00 79.62 138 SER A C 1
ATOM 1126 O O . SER A 1 138 ? 5.676 5.839 6.700 1.00 79.62 138 SER A O 1
ATOM 1128 N N . LYS A 1 139 ? 7.493 6.967 6.025 1.00 83.06 139 LYS A N 1
ATOM 1129 C CA . LYS A 1 139 ? 8.001 7.235 7.383 1.00 83.06 139 LYS A CA 1
ATOM 1130 C C . LYS A 1 139 ? 7.102 8.198 8.149 1.00 83.06 139 LYS A C 1
ATOM 1132 O O . LYS A 1 139 ? 6.904 8.020 9.348 1.00 83.06 139 LYS A O 1
ATOM 1137 N N . PHE A 1 140 ? 6.581 9.222 7.479 1.00 80.50 140 PHE A N 1
ATOM 1138 C CA . PHE A 1 140 ? 5.662 10.179 8.082 1.00 80.50 140 PHE A CA 1
ATOM 1139 C C . PHE A 1 140 ? 4.337 9.508 8.468 1.00 80.50 140 PHE A C 1
ATOM 1141 O O . PHE A 1 140 ? 3.899 9.636 9.610 1.00 80.50 140 PHE A O 1
ATOM 1148 N N . ASP A 1 141 ? 3.750 8.734 7.552 1.00 79.94 141 ASP A N 1
ATOM 1149 C CA . ASP A 1 141 ? 2.544 7.933 7.784 1.00 79.94 141 ASP A CA 1
ATOM 1150 C C . ASP A 1 141 ? 2.756 6.919 8.918 1.00 79.94 141 ASP A C 1
ATOM 1152 O O . ASP A 1 141 ? 1.966 6.860 9.861 1.00 79.94 141 ASP A O 1
ATOM 1156 N N . GLN A 1 142 ? 3.883 6.199 8.900 1.00 83.69 142 GLN A N 1
ATOM 1157 C CA . GLN A 1 142 ? 4.267 5.282 9.969 1.00 83.69 142 GLN A CA 1
ATOM 1158 C C . GLN A 1 142 ? 4.339 5.998 11.324 1.00 83.69 142 GLN A C 1
ATOM 1160 O O . GLN A 1 142 ? 3.711 5.549 12.276 1.00 83.69 142 GLN A O 1
ATOM 1165 N N . ASN A 1 143 ? 5.045 7.128 11.430 1.00 82.62 143 ASN A N 1
ATOM 1166 C CA . ASN A 1 143 ? 5.184 7.864 12.692 1.00 82.62 143 ASN A CA 1
ATOM 1167 C C . ASN A 1 143 ? 3.831 8.355 13.235 1.00 82.62 143 ASN A C 1
ATOM 1169 O O . ASN A 1 143 ? 3.579 8.291 14.437 1.00 82.62 143 ASN A O 1
ATOM 1173 N N . ASN A 1 144 ? 2.936 8.819 12.360 1.00 79.56 144 ASN A N 1
ATOM 1174 C CA . ASN A 1 144 ? 1.599 9.254 12.766 1.00 79.56 144 ASN A CA 1
ATOM 1175 C C . ASN A 1 144 ? 0.747 8.082 13.267 1.00 79.56 144 ASN A C 1
ATOM 1177 O O . ASN A 1 144 ? 0.086 8.207 14.300 1.00 79.56 144 ASN A O 1
ATOM 1181 N N . LYS A 1 145 ? 0.802 6.933 12.586 1.00 78.69 145 LYS A N 1
ATOM 1182 C CA . LYS A 1 145 ? 0.132 5.701 13.024 1.00 78.69 145 LYS A CA 1
ATOM 1183 C C . LYS A 1 145 ? 0.684 5.199 14.353 1.00 78.69 145 LYS A C 1
ATOM 1185 O O . LYS A 1 145 ? -0.097 4.874 15.239 1.00 78.69 145 LYS A O 1
ATOM 1190 N N . GLU A 1 146 ? 2.004 5.187 14.524 1.00 80.94 146 GLU A N 1
ATOM 1191 C CA . GLU A 1 146 ? 2.656 4.774 15.773 1.00 80.94 146 GLU A CA 1
ATOM 1192 C C . GLU A 1 146 ? 2.231 5.663 16.950 1.00 80.94 146 GLU A C 1
ATOM 1194 O O . GLU A 1 146 ? 1.800 5.149 17.982 1.00 80.94 146 GLU A O 1
ATOM 1199 N N . LYS A 1 147 ? 2.263 6.991 16.778 1.00 80.12 147 LYS A N 1
ATOM 1200 C CA . LYS A 1 147 ? 1.780 7.946 17.790 1.00 80.12 147 LYS A CA 1
ATOM 1201 C C . LYS A 1 147 ? 0.312 7.727 18.135 1.00 80.12 147 LYS A C 1
ATOM 1203 O O . LYS A 1 147 ? -0.058 7.795 19.304 1.00 80.12 147 LYS A O 1
ATOM 1208 N N . TYR A 1 148 ? -0.518 7.460 17.131 1.00 78.62 148 TYR A N 1
ATOM 1209 C CA . TYR A 1 148 ? -1.942 7.234 17.338 1.00 78.62 148 TYR A CA 1
ATOM 1210 C C . TYR A 1 148 ? -2.223 5.918 18.074 1.00 78.62 148 TYR A C 1
ATOM 1212 O O . TYR A 1 148 ? -3.020 5.899 19.009 1.00 78.62 148 TYR A O 1
ATOM 1220 N N . LEU A 1 149 ? -1.529 4.833 17.722 1.00 79.19 149 LEU A N 1
ATOM 1221 C CA . LEU A 1 149 ? -1.638 3.562 18.441 1.00 79.19 149 LEU A CA 1
ATOM 1222 C C . LEU A 1 149 ? -1.181 3.694 19.897 1.00 79.19 149 LEU A C 1
ATOM 1224 O O . LEU A 1 149 ? -1.843 3.156 20.781 1.00 79.19 149 LEU A O 1
ATOM 1228 N N . TYR A 1 150 ? -0.103 4.444 20.151 1.00 79.81 150 TYR A N 1
ATOM 1229 C CA . TYR A 1 150 ? 0.360 4.735 21.509 1.00 79.81 150 TYR A CA 1
ATOM 1230 C C . TYR A 1 150 ? -0.677 5.543 22.305 1.00 79.81 150 TYR A C 1
ATOM 1232 O O . TYR A 1 150 ? -1.013 5.187 23.435 1.00 79.81 150 TYR A O 1
ATOM 1240 N N . TYR A 1 151 ? -1.248 6.586 21.693 1.00 80.12 151 TYR A N 1
ATOM 1241 C CA . TYR A 1 151 ? -2.334 7.374 22.279 1.00 80.12 151 TYR A CA 1
ATOM 1242 C C . TYR A 1 151 ? -3.533 6.500 22.668 1.00 80.12 151 TYR A C 1
ATOM 1244 O O . TYR A 1 151 ? -4.009 6.584 23.799 1.00 80.12 151 TYR A O 1
ATOM 1252 N N . LEU A 1 152 ? -3.990 5.626 21.764 1.00 79.31 152 LEU A N 1
ATOM 1253 C CA . LEU A 1 152 ? -5.099 4.712 22.039 1.00 79.31 152 LEU A CA 1
ATOM 1254 C C . LEU A 1 152 ? -4.767 3.732 23.167 1.00 79.31 152 LEU A C 1
ATOM 1256 O O . LEU A 1 152 ? -5.608 3.507 24.037 1.00 79.31 152 LEU A O 1
ATOM 1260 N N . SER A 1 153 ? -3.554 3.169 23.173 1.00 78.75 153 SER A N 1
ATOM 1261 C CA . SER A 1 153 ? -3.150 2.212 24.205 1.00 78.75 153 SER A CA 1
ATOM 1262 C C . SER A 1 153 ? -3.081 2.835 25.596 1.00 78.75 153 SER A C 1
ATOM 1264 O O . SER A 1 153 ? -3.460 2.181 26.565 1.00 78.75 153 SER A O 1
ATOM 1266 N N . GLU A 1 154 ? -2.644 4.093 25.693 1.00 81.38 154 GLU A N 1
ATOM 1267 C CA . GLU A 1 154 ? -2.543 4.800 26.970 1.00 81.38 154 GLU A CA 1
ATOM 1268 C C . GLU A 1 154 ? -3.924 5.264 27.451 1.00 81.38 154 GLU A C 1
ATOM 1270 O O . GLU A 1 154 ? -4.305 5.023 28.596 1.00 81.38 154 GLU A O 1
ATOM 1275 N N . LYS A 1 155 ? -4.727 5.857 26.556 1.00 82.25 155 LYS A N 1
ATOM 1276 C CA . LYS A 1 155 ? -6.067 6.380 26.870 1.00 82.25 155 LYS A CA 1
ATOM 1277 C C . LYS A 1 155 ? -7.052 5.292 27.300 1.00 82.25 155 LYS A C 1
ATOM 1279 O O . LYS A 1 155 ? -7.907 5.538 28.152 1.00 82.25 155 LYS A O 1
ATOM 1284 N N . TYR A 1 156 ? -6.960 4.103 26.705 1.00 82.75 156 TYR A N 1
ATOM 1285 C CA . TYR A 1 156 ? -7.907 3.006 26.928 1.00 82.75 156 TYR A CA 1
ATOM 1286 C C . TYR A 1 156 ? -7.312 1.810 27.664 1.00 82.75 156 TYR A C 1
ATOM 1288 O O . TYR A 1 156 ? -7.897 0.729 27.653 1.00 82.75 156 TYR A O 1
ATOM 1296 N N . LYS A 1 157 ? -6.193 2.011 28.362 1.00 84.81 157 LYS A N 1
ATOM 1297 C CA . LYS A 1 157 ? -5.542 0.987 29.179 1.00 84.81 157 LYS A CA 1
ATOM 1298 C C . LYS A 1 157 ? -6.543 0.248 30.078 1.00 84.81 157 LYS A C 1
ATOM 1300 O O . LYS A 1 157 ? -7.306 0.860 30.823 1.00 84.81 157 LYS A O 1
ATOM 1305 N N . GLY A 1 158 ? -6.534 -1.082 29.997 1.00 83.88 158 GLY A N 1
ATOM 1306 C CA . GLY A 1 158 ? -7.415 -1.972 30.758 1.00 83.88 158 GLY A CA 1
ATOM 1307 C C . GLY A 1 158 ? -8.843 -2.115 30.216 1.00 83.88 158 GLY A C 1
ATOM 1308 O O . GLY A 1 158 ? -9.605 -2.909 30.764 1.00 83.88 158 GLY A O 1
ATOM 1309 N N . LYS A 1 159 ? -9.217 -1.398 29.149 1.00 86.62 159 LYS A N 1
ATOM 1310 C CA . LYS A 1 159 ? -10.533 -1.509 28.502 1.00 86.62 159 LYS A CA 1
ATOM 1311 C C . LYS A 1 159 ? -10.514 -2.506 27.340 1.00 86.62 159 LYS A C 1
ATOM 1313 O O . LYS A 1 159 ? -9.456 -2.917 26.853 1.00 86.62 159 LYS A O 1
ATOM 1318 N N . LEU A 1 160 ? -11.705 -2.911 26.903 1.00 88.19 160 LEU A N 1
ATOM 1319 C CA . LEU A 1 160 ? -11.898 -3.673 25.673 1.00 88.19 160 LEU A CA 1
ATOM 1320 C C . LEU A 1 160 ? -12.023 -2.690 24.509 1.00 88.19 160 LEU A C 1
ATOM 1322 O O . LEU A 1 160 ? -12.995 -1.947 24.413 1.00 88.19 160 LEU A O 1
ATOM 1326 N N . LEU A 1 161 ? -11.046 -2.693 23.615 1.00 86.88 161 LEU A N 1
ATOM 1327 C CA . LEU A 1 161 ? -11.041 -1.840 22.440 1.00 86.88 161 LEU A CA 1
ATOM 1328 C C . LEU A 1 161 ? -11.618 -2.595 21.245 1.00 86.88 161 LEU A C 1
ATOM 1330 O O . LEU A 1 161 ? -11.071 -3.609 20.817 1.00 86.88 161 LEU A O 1
ATOM 1334 N N . ILE A 1 162 ? -12.719 -2.091 20.705 1.00 88.06 162 ILE A N 1
ATOM 1335 C CA . ILE A 1 162 ? -13.358 -2.600 19.498 1.00 88.06 162 ILE A CA 1
ATOM 1336 C C . ILE A 1 162 ? -12.964 -1.674 18.361 1.00 88.06 162 ILE A C 1
ATOM 1338 O O . ILE A 1 162 ? -13.421 -0.532 18.290 1.00 88.06 162 ILE A O 1
ATOM 1342 N N . GLU A 1 163 ? -12.079 -2.151 17.497 1.00 86.31 163 GLU A N 1
ATOM 1343 C CA . GLU A 1 163 ? -11.494 -1.334 16.441 1.00 86.31 163 GLU A CA 1
ATOM 1344 C C . GLU A 1 163 ? -11.968 -1.769 15.060 1.00 86.31 163 GLU A C 1
ATOM 1346 O O . GLU A 1 163 ? -12.284 -2.937 14.827 1.00 86.31 163 GLU A O 1
ATOM 1351 N N . GLY A 1 164 ? -12.043 -0.824 14.130 1.00 85.50 164 GLY A N 1
ATOM 1352 C CA . GLY A 1 164 ? -12.351 -1.146 12.752 1.00 85.50 164 GLY A CA 1
ATOM 1353 C C . GLY A 1 164 ? -11.917 -0.060 11.777 1.00 85.50 164 GLY A C 1
ATOM 1354 O O . GLY A 1 164 ? -12.157 1.131 11.961 1.00 85.50 164 GLY A O 1
ATOM 1355 N N . GLY A 1 165 ? -11.281 -0.504 10.702 1.00 76.75 165 GLY A N 1
ATOM 1356 C CA . GLY A 1 165 ? -10.692 0.324 9.667 1.00 76.75 165 GLY A CA 1
ATOM 1357 C C . GLY A 1 165 ? -9.313 0.877 10.035 1.00 76.75 165 GLY A C 1
ATOM 1358 O O . GLY A 1 165 ? -8.754 1.633 9.239 1.00 76.75 165 GLY A O 1
ATOM 1359 N N . LEU A 1 166 ? -8.721 0.491 11.177 1.00 74.75 166 LEU A N 1
ATOM 1360 C CA . LEU A 1 166 ? -7.315 0.796 11.439 1.00 74.75 166 LEU A CA 1
ATOM 1361 C C . LEU A 1 166 ? -6.445 0.013 10.456 1.00 74.75 166 LEU A C 1
ATOM 1363 O O . LEU A 1 166 ? -6.308 -1.207 10.516 1.00 74.75 166 LEU A O 1
ATOM 1367 N N . SER A 1 167 ? -5.847 0.733 9.512 1.00 68.44 167 SER A N 1
ATOM 1368 C CA . SER A 1 167 ? -4.888 0.140 8.592 1.00 68.44 167 SER A CA 1
ATOM 1369 C C . SER A 1 167 ? -3.518 0.055 9.254 1.00 68.44 167 SER A C 1
ATOM 1371 O O . SER A 1 167 ? -2.829 1.063 9.426 1.00 68.44 167 SER A O 1
ATOM 1373 N N . TYR A 1 168 ? -3.098 -1.171 9.557 1.00 71.19 168 TYR A N 1
ATOM 1374 C CA . TYR A 1 168 ? -1.736 -1.493 9.994 1.00 71.19 168 TYR A CA 1
ATOM 1375 C C . TYR A 1 168 ? -0.722 -1.514 8.835 1.00 71.19 168 TYR A C 1
ATOM 1377 O O . TYR A 1 168 ? 0.445 -1.854 9.032 1.00 71.19 168 TYR A O 1
ATOM 1385 N N . ALA A 1 169 ? -1.140 -1.156 7.613 1.00 65.69 169 ALA A N 1
ATOM 1386 C CA . ALA A 1 169 ? -0.230 -1.022 6.482 1.00 65.69 169 ALA A CA 1
ATOM 1387 C C . ALA A 1 169 ? 0.838 0.043 6.780 1.00 65.69 169 ALA A C 1
ATOM 1389 O O . ALA A 1 169 ? 0.535 1.081 7.371 1.00 65.69 169 ALA A O 1
ATOM 1390 N N . ASN A 1 170 ? 2.071 -0.201 6.333 1.00 71.44 170 ASN A N 1
ATOM 1391 C CA . ASN A 1 170 ? 3.255 0.645 6.548 1.00 71.44 170 ASN A CA 1
ATOM 1392 C C . ASN A 1 170 ? 3.808 0.677 7.988 1.00 71.44 170 ASN A C 1
ATOM 1394 O O . ASN A 1 170 ? 4.767 1.404 8.239 1.00 71.44 170 ASN A O 1
ATOM 1398 N N . LEU A 1 171 ? 3.264 -0.107 8.927 1.00 79.00 171 LEU A N 1
ATOM 1399 C CA . LEU A 1 171 ? 3.927 -0.342 10.213 1.00 79.00 171 LEU A CA 1
ATOM 1400 C C . LEU A 1 171 ? 5.096 -1.320 10.051 1.00 79.00 171 LEU A C 1
ATOM 1402 O O . LEU A 1 171 ? 5.085 -2.187 9.177 1.00 79.00 171 LEU A O 1
ATOM 1406 N N . ASN A 1 172 ? 6.112 -1.188 10.904 1.00 79.06 172 ASN A N 1
ATOM 1407 C CA . ASN A 1 172 ? 7.261 -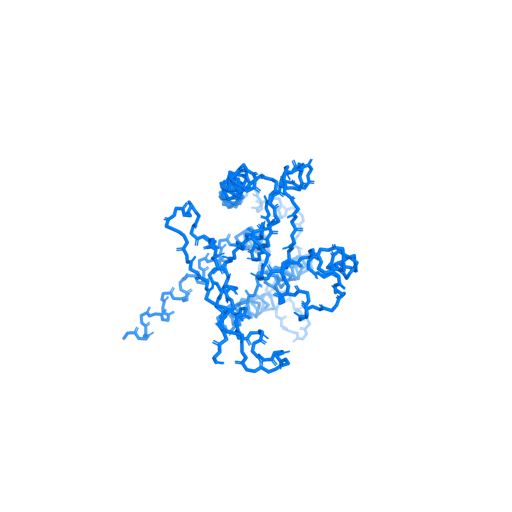2.084 10.895 1.00 79.06 172 ASN A CA 1
ATOM 1408 C C . ASN A 1 172 ? 6.858 -3.456 11.471 1.00 79.06 172 ASN A C 1
ATOM 1410 O O 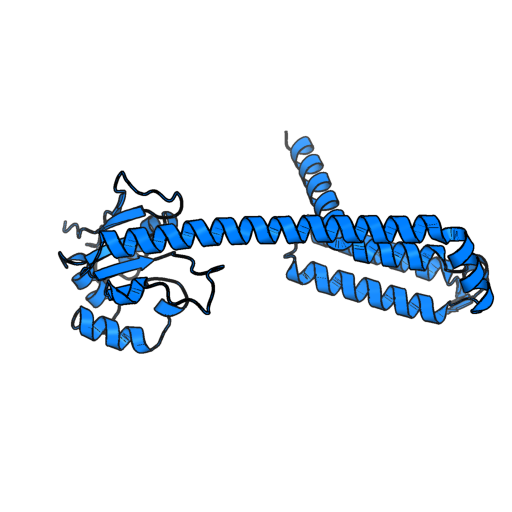. ASN A 1 172 ? 6.569 -3.535 12.665 1.00 79.06 172 ASN A O 1
ATOM 1414 N N . PRO A 1 173 ? 6.900 -4.547 10.684 1.00 75.38 173 PRO A N 1
ATOM 1415 C CA . PRO A 1 173 ? 6.469 -5.867 11.146 1.00 75.38 173 PRO A CA 1
ATOM 1416 C C . PRO A 1 173 ? 7.372 -6.457 12.239 1.00 75.38 173 PRO A C 1
ATOM 1418 O O . PRO A 1 173 ? 6.965 -7.383 12.931 1.00 75.38 173 PRO A O 1
ATOM 1421 N N . LEU A 1 174 ? 8.592 -5.935 12.408 1.00 81.06 174 LEU A N 1
ATOM 1422 C CA . LEU A 1 174 ? 9.544 -6.388 13.426 1.00 81.06 174 LEU A CA 1
ATOM 1423 C C . LEU A 1 174 ? 9.339 -5.701 14.783 1.00 81.06 174 LEU A C 1
ATOM 1425 O O . LEU A 1 174 ? 10.019 -6.038 15.750 1.00 81.06 174 LEU A O 1
ATOM 1429 N N . ARG A 1 175 ? 8.445 -4.709 14.866 1.00 76.12 175 ARG A N 1
ATOM 1430 C CA . ARG A 1 175 ? 8.131 -4.017 16.116 1.00 76.12 175 ARG A CA 1
ATOM 1431 C C . ARG A 1 175 ? 6.824 -4.535 16.696 1.00 76.12 175 ARG A C 1
ATOM 1433 O O . ARG A 1 175 ? 5.795 -4.556 16.030 1.00 76.12 175 ARG A O 1
ATOM 1440 N N . SER A 1 176 ? 6.863 -4.872 17.982 1.00 73.19 176 SER A N 1
ATOM 1441 C CA . SER A 1 176 ? 5.649 -5.075 18.763 1.00 73.19 176 SER A CA 1
ATOM 1442 C C . SER A 1 176 ? 5.113 -3.719 19.198 1.00 73.19 176 SER A C 1
ATOM 1444 O O . SER A 1 176 ? 5.649 -3.075 20.100 1.00 73.19 176 SER A O 1
ATOM 1446 N N . TYR A 1 177 ? 4.043 -3.278 18.553 1.00 70.94 177 TYR A N 1
ATOM 1447 C CA . TYR A 1 177 ? 3.293 -2.112 18.988 1.00 70.94 177 TYR A CA 1
ATOM 1448 C C . TYR A 1 177 ? 2.427 -2.557 20.162 1.00 70.94 177 TYR A C 1
ATOM 1450 O O . TYR A 1 177 ? 1.485 -3.320 19.967 1.00 70.94 177 TYR A O 1
ATOM 1458 N N . GLY A 1 178 ? 2.771 -2.126 21.382 1.00 62.03 178 GLY A N 1
ATOM 1459 C CA . GLY A 1 178 ? 2.173 -2.556 22.661 1.00 62.03 178 GLY A CA 1
ATOM 1460 C C . GLY A 1 178 ? 0.657 -2.361 22.810 1.00 62.03 178 GLY A C 1
ATOM 1461 O O . GLY A 1 178 ? 0.115 -2.573 23.885 1.00 62.03 178 GLY A O 1
ATOM 1462 N N . PHE A 1 179 ? -0.043 -2.013 21.737 1.00 63.72 179 PHE A N 1
ATOM 1463 C CA . PHE A 1 179 ? -1.492 -1.976 21.607 1.00 63.72 179 PHE A CA 1
ATOM 1464 C C . PHE A 1 179 ? -2.186 -3.217 22.199 1.00 63.72 179 PHE A C 1
ATOM 1466 O O . PHE A 1 179 ? -3.147 -3.073 22.950 1.00 63.72 179 PHE A O 1
ATOM 1473 N N . TYR A 1 180 ? -1.642 -4.417 21.963 1.00 64.25 180 TYR A N 1
ATOM 1474 C CA . TYR A 1 180 ? -2.161 -5.673 22.531 1.00 64.25 180 TYR A CA 1
ATOM 1475 C C . TYR A 1 180 ? -1.729 -5.943 23.981 1.00 64.25 180 TYR A C 1
ATOM 1477 O O . TYR A 1 180 ? -2.319 -6.788 24.649 1.00 64.25 180 TYR A O 1
ATOM 1485 N N . ASN A 1 181 ? -0.711 -5.240 24.484 1.00 63.94 181 ASN A N 1
ATOM 1486 C CA . ASN A 1 181 ? -0.17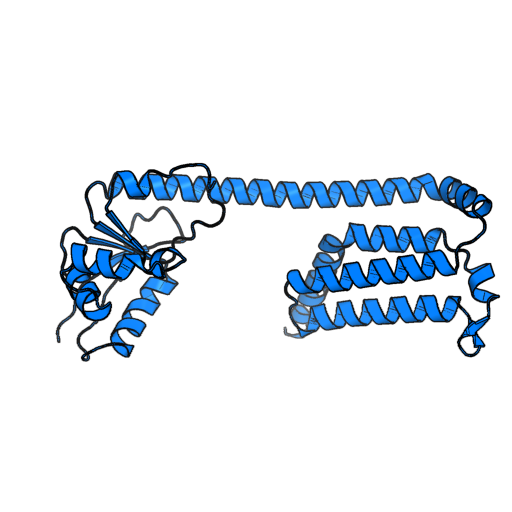7 -5.454 25.832 1.00 63.94 181 ASN A CA 1
ATOM 1487 C C . ASN A 1 181 ? -0.972 -4.699 26.905 1.00 63.94 181 ASN A C 1
ATOM 1489 O O . ASN A 1 181 ? -0.892 -5.048 28.081 1.00 63.94 181 ASN A O 1
ATOM 1493 N N . TYR A 1 182 ? -1.724 -3.663 26.519 1.00 59.94 182 TYR A N 1
ATOM 1494 C CA . TYR A 1 182 ? -2.391 -2.760 27.464 1.00 59.94 182 TYR A CA 1
ATOM 1495 C C . TYR A 1 182 ? -3.920 -2.784 27.382 1.00 59.94 182 TYR A C 1
ATOM 1497 O O . TYR A 1 182 ? -4.577 -2.338 28.321 1.00 59.94 182 TYR A O 1
ATOM 1505 N N . SER A 1 183 ? -4.493 -3.302 26.293 1.00 65.69 183 SER A N 1
ATOM 1506 C CA . SER A 1 183 ? -5.941 -3.413 26.079 1.00 65.69 183 SER A CA 1
ATOM 1507 C C . SER A 1 183 ? -6.266 -4.724 25.366 1.00 65.69 183 SER A C 1
ATOM 1509 O O . SER A 1 183 ? -5.503 -5.174 24.512 1.00 65.69 183 SER A O 1
ATOM 1511 N N . LYS A 1 184 ? -7.411 -5.340 25.682 1.00 80.81 184 LYS A N 1
ATOM 1512 C CA . LYS A 1 184 ? -7.934 -6.434 24.850 1.00 80.81 184 LYS A CA 1
ATOM 1513 C C . LYS A 1 184 ? -8.484 -5.802 23.579 1.00 80.81 184 LYS A C 1
ATOM 1515 O O . LYS A 1 184 ? -9.319 -4.910 23.676 1.00 80.81 184 LYS A O 1
ATOM 1520 N N . VAL A 1 185 ? -8.020 -6.237 22.414 1.00 83.88 185 VAL A N 1
ATOM 1521 C CA . VAL A 1 185 ? -8.417 -5.656 21.125 1.00 83.88 185 VAL A CA 1
ATOM 1522 C C . VAL A 1 185 ? -9.285 -6.650 20.370 1.00 83.88 185 VAL A C 1
ATOM 1524 O O . VAL A 1 185 ? -8.906 -7.807 20.210 1.00 83.88 185 VAL A O 1
ATOM 1527 N N . TYR A 1 186 ? -10.435 -6.189 19.889 1.00 87.75 186 TYR A N 1
ATOM 1528 C CA . TYR A 1 186 ? -11.301 -6.925 18.981 1.00 87.75 186 TYR A CA 1
ATOM 1529 C C . TYR A 1 186 ? -11.462 -6.149 17.670 1.00 87.75 186 TYR A C 1
ATOM 1531 O O . TYR A 1 186 ? -12.103 -5.099 17.635 1.00 87.75 186 TYR A O 1
ATOM 1539 N N . SER A 1 187 ? -10.874 -6.672 16.595 1.00 86.88 187 SER A N 1
ATOM 1540 C CA . SER A 1 187 ? -10.915 -6.060 15.265 1.00 86.88 187 SER A CA 1
ATOM 1541 C C . SER A 1 187 ? -12.164 -6.479 14.489 1.00 86.88 187 SER A C 1
ATOM 1543 O O . SER A 1 187 ? -12.416 -7.665 14.280 1.00 86.88 187 SER A O 1
ATOM 1545 N N . LEU A 1 188 ? -12.919 -5.502 13.991 1.00 86.31 188 LEU A N 1
ATOM 1546 C CA . LEU A 1 188 ? -14.091 -5.690 13.126 1.00 86.31 188 LEU A CA 1
ATOM 1547 C C . LEU A 1 188 ? -13.741 -5.779 11.639 1.00 86.31 188 LEU A C 1
ATOM 1549 O O . LEU A 1 188 ? -14.605 -6.076 10.818 1.00 86.31 188 LEU A O 1
ATOM 1553 N N . SER A 1 189 ? -12.494 -5.485 11.275 1.00 84.06 189 SER A N 1
ATOM 1554 C CA . SER A 1 189 ? -12.048 -5.419 9.884 1.00 84.06 189 SER A CA 1
ATOM 1555 C C . SER A 1 189 ? -10.593 -5.859 9.725 1.00 84.06 189 SER A C 1
ATOM 1557 O O . SER A 1 189 ? -9.877 -6.029 10.709 1.00 84.06 189 SER A O 1
ATOM 1559 N N . GLY A 1 190 ? -10.143 -5.977 8.476 1.00 77.12 190 GLY A N 1
ATOM 1560 C CA . GLY A 1 190 ? -8.773 -6.372 8.157 1.00 77.12 190 GLY A CA 1
ATOM 1561 C C . GLY A 1 190 ? -8.516 -7.858 8.402 1.00 77.12 190 GLY A C 1
ATOM 1562 O O . GLY A 1 190 ? -9.429 -8.622 8.705 1.00 77.12 190 GLY A O 1
ATOM 1563 N N . TRP A 1 191 ? -7.256 -8.270 8.258 1.00 74.38 191 TRP A N 1
ATOM 1564 C CA . TRP A 1 191 ? -6.842 -9.666 8.437 1.00 74.38 191 TRP A CA 1
ATOM 1565 C C . TRP A 1 191 ? -7.246 -10.277 9.788 1.00 74.38 191 TRP A C 1
ATOM 1567 O O . TRP A 1 191 ? -7.757 -11.397 9.771 1.00 74.38 191 TRP A O 1
ATOM 1577 N N . PRO A 1 192 ? -7.114 -9.575 10.937 1.00 78.19 192 PRO A N 1
ATOM 1578 C CA . PRO A 1 192 ? -7.472 -10.162 12.226 1.00 78.19 192 PRO A CA 1
ATOM 1579 C C . PRO A 1 192 ? -8.950 -10.554 12.331 1.00 78.19 192 PRO A C 1
ATOM 1581 O O . PRO A 1 192 ? -9.258 -11.543 12.987 1.00 78.19 192 PRO A O 1
ATOM 1584 N N . ALA A 1 193 ? -9.862 -9.843 11.658 1.00 82.50 193 ALA A N 1
ATOM 1585 C CA . ALA A 1 193 ? -11.297 -10.140 11.691 1.00 82.50 193 ALA A CA 1
ATOM 1586 C C . ALA A 1 193 ? -11.671 -11.463 10.994 1.00 82.50 193 ALA A C 1
ATOM 1588 O O . ALA A 1 193 ? -12.730 -12.029 11.276 1.00 82.50 193 ALA A O 1
ATOM 1589 N N . PHE A 1 194 ? -10.806 -11.964 10.104 1.00 82.25 194 PHE A N 1
ATOM 1590 C CA . PHE A 1 194 ? -10.989 -13.229 9.386 1.00 82.25 194 PHE A CA 1
ATOM 1591 C C . PHE A 1 194 ? -10.249 -14.407 10.030 1.00 82.25 194 PHE A C 1
ATOM 1593 O O . PHE A 1 194 ? -10.341 -15.527 9.527 1.00 82.25 194 PHE A O 1
ATOM 1600 N N . ASP A 1 195 ? -9.526 -14.183 11.130 1.00 84.88 195 ASP A N 1
ATOM 1601 C CA . ASP A 1 195 ? -8.787 -15.246 11.802 1.00 84.88 195 ASP A CA 1
ATOM 1602 C C . ASP A 1 195 ? -9.754 -16.284 12.422 1.00 84.88 195 ASP A C 1
ATOM 1604 O O . ASP A 1 195 ? -10.712 -15.903 13.109 1.00 84.88 195 ASP A O 1
ATOM 1608 N N . PRO A 1 196 ? -9.539 -17.601 12.227 1.00 87.00 196 PRO A N 1
ATOM 1609 C CA . PRO A 1 196 ? -10.394 -18.643 12.802 1.00 87.00 196 PRO A CA 1
ATOM 1610 C C . PRO A 1 196 ? -10.555 -18.559 14.330 1.00 87.00 196 PRO A C 1
ATOM 1612 O O . PRO A 1 196 ? -11.604 -18.932 14.867 1.00 87.00 196 PRO A O 1
ATOM 1615 N N . SER A 1 197 ? -9.558 -18.023 15.043 1.00 87.94 197 SER A N 1
ATOM 1616 C CA . SER A 1 197 ? -9.594 -17.825 16.497 1.00 87.94 197 SER A CA 1
ATOM 1617 C C . SER A 1 197 ? -10.639 -16.799 16.946 1.00 87.94 197 SER A C 1
ATOM 1619 O O . SER A 1 197 ? -11.093 -16.855 18.092 1.00 87.94 197 SER A O 1
ATOM 1621 N N . GLN A 1 198 ? -11.119 -15.926 16.050 1.00 87.44 198 GLN A N 1
ATOM 1622 C CA . GLN A 1 198 ? -12.109 -14.895 16.380 1.00 87.44 198 GLN A CA 1
ATOM 1623 C C . GLN A 1 198 ? -13.415 -15.478 16.916 1.00 87.44 198 GLN A C 1
ATOM 1625 O O . GLN A 1 198 ? -14.082 -14.855 17.741 1.00 87.44 198 GLN A O 1
ATOM 1630 N N . ARG A 1 199 ? -13.793 -16.688 16.486 1.00 89.88 199 ARG A N 1
ATOM 1631 C CA . ARG A 1 199 ? -14.989 -17.363 17.005 1.00 89.88 199 ARG A CA 1
ATOM 1632 C C . ARG A 1 199 ? -14.843 -17.701 18.490 1.00 89.88 199 ARG A C 1
ATOM 1634 O O . ARG A 1 199 ? -15.751 -17.413 19.268 1.00 89.88 199 ARG A O 1
ATOM 1641 N N . ALA A 1 200 ? -13.703 -18.269 18.880 1.00 91.50 200 ALA A N 1
ATOM 1642 C CA . ALA A 1 200 ? -13.405 -18.578 20.276 1.00 91.50 200 ALA A CA 1
ATOM 1643 C C . ALA A 1 200 ? -13.229 -17.298 21.103 1.00 91.50 200 ALA A C 1
ATOM 1645 O O . ALA A 1 200 ? -13.732 -17.204 22.220 1.00 91.50 200 ALA A O 1
ATOM 1646 N N . PHE A 1 201 ? -12.589 -16.278 20.531 1.00 89.38 201 PHE A N 1
ATOM 1647 C CA . PHE A 1 201 ? -12.389 -15.000 21.201 1.00 89.38 201 PHE A CA 1
ATOM 1648 C C . PHE A 1 201 ? -13.713 -14.269 21.476 1.00 89.38 201 PHE A C 1
ATOM 1650 O O . PHE A 1 201 ? -13.947 -13.827 22.601 1.00 89.38 201 PHE A O 1
ATOM 1657 N N . ARG A 1 202 ? -14.652 -14.236 20.517 1.00 91.25 202 ARG A N 1
ATOM 1658 C CA . ARG A 1 202 ? -16.018 -13.728 20.755 1.00 91.25 202 ARG A CA 1
ATOM 1659 C C . ARG A 1 202 ? -16.736 -14.497 21.861 1.00 91.25 202 ARG A C 1
ATOM 1661 O O . ARG A 1 202 ? -17.342 -13.868 22.731 1.00 91.25 202 ARG A O 1
ATOM 1668 N N . GLN A 1 203 ? -16.626 -15.828 21.865 1.00 93.88 203 GLN A N 1
ATOM 1669 C CA . GLN A 1 203 ? -17.206 -16.672 22.910 1.00 93.88 203 GLN A CA 1
ATOM 1670 C C . GLN A 1 203 ? -16.625 -16.323 24.287 1.00 93.88 203 GLN A C 1
ATOM 1672 O O . GLN A 1 203 ? -17.374 -16.223 25.251 1.00 93.88 203 GLN A O 1
ATOM 1677 N N . GLN A 1 204 ? -15.322 -16.063 24.395 1.00 91.94 204 GLN A N 1
ATOM 1678 C CA . GLN A 1 204 ? -14.697 -15.643 25.654 1.00 91.94 204 GLN A CA 1
ATOM 1679 C C . GLN A 1 204 ? -15.126 -14.235 26.092 1.00 91.94 204 GLN A C 1
ATOM 1681 O O . GLN A 1 204 ? -15.345 -13.996 27.277 1.00 91.94 204 GLN A O 1
ATOM 1686 N N . LEU A 1 205 ? -15.268 -13.296 25.153 1.00 90.00 205 LEU A N 1
ATOM 1687 C CA . LEU A 1 205 ? -15.639 -11.910 25.456 1.00 90.00 205 LEU A CA 1
ATOM 1688 C C . LEU A 1 205 ? -17.125 -11.737 25.791 1.00 90.00 205 LEU A C 1
ATOM 1690 O O . LEU A 1 205 ? -17.492 -10.845 26.560 1.00 90.00 205 LEU A O 1
ATOM 1694 N N . THR A 1 206 ? -17.991 -12.546 25.185 1.00 91.38 206 THR A N 1
ATOM 1695 C CA . THR A 1 206 ? -19.444 -12.323 25.197 1.00 91.38 206 THR A CA 1
ATOM 1696 C C . THR A 1 206 ? -20.249 -13.549 25.615 1.00 91.38 206 THR A C 1
ATOM 1698 O O . THR A 1 206 ? -21.418 -13.419 25.965 1.00 91.38 206 THR A O 1
ATOM 1701 N N . GLY A 1 207 ? -19.668 -14.744 25.622 1.00 93.50 207 GLY A N 1
ATOM 1702 C CA . GLY A 1 207 ? -20.411 -15.999 25.752 1.00 93.50 207 GLY A CA 1
ATOM 1703 C C . GLY A 1 207 ? -21.117 -16.438 24.465 1.00 93.50 207 GLY A C 1
ATOM 1704 O O . GLY A 1 207 ? -21.828 -17.438 24.499 1.00 93.50 207 GLY A O 1
ATOM 1705 N N . TYR A 1 208 ? -20.926 -15.722 23.351 1.00 90.81 208 TYR A N 1
ATOM 1706 C CA . TYR A 1 208 ? -21.484 -16.063 22.044 1.00 90.81 208 TYR A CA 1
ATOM 1707 C C . TYR A 1 208 ? -20.392 -16.174 20.980 1.00 90.81 208 TYR A C 1
ATOM 1709 O O . TYR A 1 208 ? -19.558 -15.285 20.816 1.00 90.81 208 TYR A O 1
ATOM 1717 N N . ALA A 1 209 ? -20.428 -17.263 20.219 1.00 89.62 209 ALA A N 1
ATOM 1718 C CA . ALA A 1 209 ? -19.508 -17.528 19.120 1.00 89.62 209 ALA A CA 1
ATOM 1719 C C . ALA A 1 209 ? -19.965 -16.827 17.829 1.00 89.62 209 ALA A C 1
ATOM 1721 O O . ALA A 1 209 ? -19.146 -16.416 16.993 1.00 89.62 209 ALA A O 1
ATOM 1722 N N . ASP A 1 210 ? -21.282 -16.679 17.687 1.00 86.75 210 ASP A N 1
ATOM 1723 C CA . ASP A 1 210 ? -21.931 -16.067 16.537 1.00 86.75 210 ASP A CA 1
ATOM 1724 C C . ASP A 1 210 ? -21.817 -14.548 16.591 1.00 86.75 210 ASP A C 1
ATOM 1726 O O . ASP A 1 210 ? -21.950 -13.919 17.642 1.00 86.75 210 ASP A O 1
ATOM 1730 N N . PHE A 1 211 ? -21.563 -13.953 15.427 1.00 84.06 211 PHE A N 1
ATOM 1731 C CA . PHE A 1 211 ? -21.222 -12.539 15.324 1.00 84.06 211 PHE A CA 1
ATOM 1732 C C . PHE A 1 211 ? -22.338 -11.621 15.846 1.00 84.06 211 PHE A C 1
ATOM 1734 O O . PHE A 1 211 ? -22.062 -10.758 16.670 1.00 84.06 211 PHE A O 1
ATOM 1741 N N . GLY A 1 212 ? -23.591 -11.821 15.420 1.00 82.81 212 GLY A N 1
ATOM 1742 C CA . GLY A 1 212 ? -24.721 -10.963 15.809 1.00 82.81 212 GLY A CA 1
ATOM 1743 C C . GLY A 1 212 ? -24.931 -10.893 17.3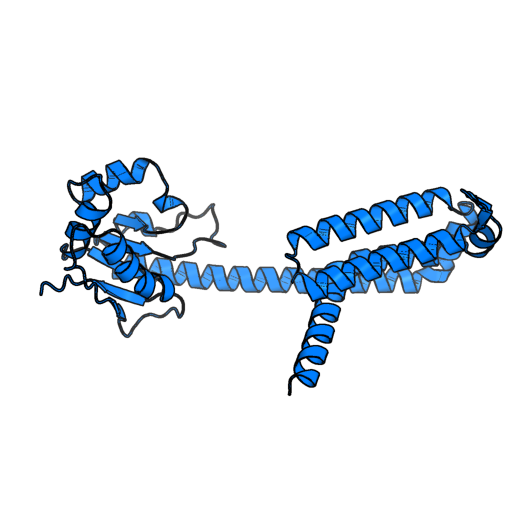29 1.00 82.81 212 GLY A C 1
ATOM 1744 O O . GLY A 1 212 ? -24.754 -9.820 17.909 1.00 82.81 212 GLY A O 1
ATOM 1745 N N . PRO A 1 213 ? -25.231 -12.018 18.008 1.00 84.44 213 PRO A N 1
ATOM 1746 C CA . PRO A 1 213 ? -25.414 -12.042 19.461 1.00 84.44 213 PRO A CA 1
ATOM 1747 C C . PRO A 1 213 ? -24.201 -11.516 20.242 1.00 84.44 213 PRO A C 1
ATOM 1749 O O . PRO A 1 213 ? -24.368 -10.783 21.220 1.00 84.44 213 PRO A O 1
ATOM 1752 N N . ALA A 1 214 ? -22.981 -11.820 19.783 1.00 88.62 214 ALA A N 1
ATOM 1753 C CA . ALA A 1 214 ? -21.764 -11.282 20.381 1.00 88.62 214 ALA A CA 1
ATOM 1754 C C . ALA A 1 214 ? -21.712 -9.750 20.280 1.00 88.62 214 ALA A C 1
ATOM 1756 O O . ALA A 1 214 ? -21.465 -9.082 21.282 1.00 88.62 214 ALA A O 1
ATOM 1757 N N . MET A 1 215 ? -21.992 -9.175 19.104 1.00 86.69 215 MET A N 1
ATOM 1758 C CA . MET A 1 215 ? -21.968 -7.719 18.919 1.00 86.69 215 MET A CA 1
ATOM 1759 C C . MET A 1 215 ? -23.028 -7.026 19.776 1.00 86.69 215 MET A C 1
ATOM 1761 O O . MET A 1 215 ? -22.716 -6.010 20.394 1.00 86.69 215 MET A O 1
ATOM 1765 N N . LYS A 1 216 ? -24.229 -7.612 19.918 1.00 81.38 216 LYS A N 1
ATOM 1766 C CA . LYS A 1 216 ? -25.272 -7.088 20.821 1.00 81.38 216 LYS A CA 1
ATOM 1767 C C . LYS A 1 216 ? -24.738 -6.918 22.239 1.00 81.38 216 LYS A C 1
ATOM 1769 O O . LYS A 1 216 ? -24.900 -5.869 22.855 1.00 81.38 216 LYS A O 1
ATOM 1774 N N . LYS A 1 217 ? -24.068 -7.955 22.743 1.00 87.69 217 LYS A N 1
ATOM 1775 C CA . LYS A 1 217 ? -23.520 -7.959 24.096 1.00 87.69 217 LYS A CA 1
ATOM 1776 C C . LYS A 1 217 ? -22.327 -7.019 24.234 1.00 87.69 217 LYS A C 1
ATOM 1778 O O . LYS A 1 217 ? -22.217 -6.367 25.262 1.00 87.69 217 LYS A O 1
ATOM 1783 N N . LEU A 1 218 ? -21.475 -6.896 23.213 1.00 87.50 218 LEU A N 1
ATOM 1784 C CA . LEU A 1 218 ? -20.362 -5.940 23.211 1.00 87.50 218 LEU A CA 1
ATOM 1785 C C . LEU A 1 218 ? -20.821 -4.480 23.251 1.00 87.50 218 LEU A C 1
ATOM 1787 O O . LEU A 1 218 ? -20.191 -3.683 23.935 1.00 87.50 218 LEU A O 1
ATOM 1791 N N . ILE A 1 219 ? -21.910 -4.122 22.566 1.00 84.69 219 ILE A N 1
ATOM 1792 C CA . ILE A 1 219 ? -22.454 -2.752 22.605 1.00 84.69 219 ILE A CA 1
ATOM 1793 C C . ILE A 1 219 ? -22.928 -2.389 24.021 1.00 84.69 219 ILE A C 1
ATOM 1795 O O . ILE A 1 219 ? -22.813 -1.244 24.439 1.00 84.69 219 ILE A O 1
ATOM 1799 N N . GLN A 1 220 ? -23.423 -3.368 24.780 1.00 84.12 220 GLN A N 1
ATOM 1800 C CA . GLN A 1 220 ? -23.913 -3.177 26.150 1.00 84.12 220 GLN A CA 1
ATOM 1801 C C . GLN A 1 220 ? -22.800 -3.158 27.209 1.00 84.12 220 GLN A C 1
ATOM 1803 O O . GLN A 1 220 ? -23.079 -2.926 28.386 1.00 84.12 220 GLN A O 1
ATOM 1808 N N . ARG A 1 221 ? -21.544 -3.432 26.835 1.00 86.62 221 ARG A N 1
ATOM 1809 C CA . ARG A 1 221 ? -20.432 -3.500 27.788 1.00 86.62 221 ARG A CA 1
ATOM 1810 C C . ARG A 1 221 ? -19.942 -2.096 28.165 1.00 86.62 221 ARG A C 1
ATOM 1812 O O . ARG A 1 221 ? -19.502 -1.364 27.283 1.00 86.62 221 ARG A O 1
ATOM 1819 N N . PRO A 1 222 ? -19.908 -1.735 29.461 1.00 83.75 222 PRO A N 1
ATOM 1820 C CA . PRO A 1 222 ? -19.431 -0.419 29.896 1.00 83.75 222 PRO A CA 1
ATOM 1821 C C . PRO A 1 222 ? -17.909 -0.254 29.758 1.00 83.75 222 PRO A C 1
ATOM 1823 O O . PRO A 1 222 ? -17.404 0.865 29.706 1.00 83.75 222 PRO A O 1
ATOM 1826 N N . ASP A 1 223 ? -17.166 -1.363 29.701 1.00 87.44 223 ASP A N 1
ATOM 1827 C CA . ASP A 1 223 ? -15.717 -1.393 29.501 1.00 87.44 223 ASP A CA 1
ATOM 1828 C C . ASP A 1 223 ? -15.312 -1.465 28.019 1.00 87.44 223 ASP A C 1
ATOM 1830 O O . ASP A 1 223 ? -14.117 -1.490 27.726 1.00 87.44 223 ASP A O 1
ATOM 1834 N N . ALA A 1 224 ? -16.278 -1.496 27.092 1.00 87.62 224 ALA A N 1
ATOM 1835 C CA . ALA A 1 224 ? -16.023 -1.532 25.659 1.00 87.62 224 ALA A CA 1
ATOM 1836 C C . ALA A 1 224 ? -15.956 -0.121 25.057 1.00 87.62 224 ALA A C 1
ATOM 1838 O O . ALA A 1 224 ? -16.837 0.713 25.258 1.00 87.62 224 ALA A O 1
ATOM 1839 N N . VAL A 1 225 ? -14.914 0.133 24.273 1.00 86.44 225 VAL A N 1
ATOM 1840 C CA . VAL A 1 225 ? -14.681 1.397 23.569 1.00 86.44 225 VAL A CA 1
ATOM 1841 C C . VAL A 1 225 ? -14.625 1.116 22.078 1.00 86.44 225 VAL A C 1
ATOM 1843 O O . VAL A 1 225 ? -13.865 0.249 21.657 1.00 86.44 225 VAL A O 1
ATOM 1846 N N . TRP A 1 226 ? -15.391 1.857 21.276 1.00 85.94 226 TRP A N 1
ATOM 1847 C CA . TRP A 1 226 ? -15.436 1.668 19.828 1.00 85.94 226 TRP A CA 1
ATOM 1848 C C . TRP A 1 226 ? -14.608 2.741 19.123 1.00 85.94 226 TRP A C 1
ATOM 1850 O O . TRP A 1 226 ? -14.797 3.937 19.346 1.00 85.94 226 TRP A O 1
ATOM 1860 N N . VAL A 1 227 ? -13.683 2.313 18.270 1.00 83.19 227 VAL A N 1
ATOM 1861 C CA . VAL A 1 227 ? -12.758 3.178 17.532 1.00 83.19 227 VAL A CA 1
ATOM 1862 C C . VAL A 1 227 ? -12.811 2.785 16.060 1.00 83.19 227 VAL A C 1
ATOM 1864 O O . VAL A 1 227 ? -12.273 1.757 15.656 1.00 83.19 227 VAL A O 1
ATOM 1867 N N . LEU A 1 228 ? -13.525 3.576 15.261 1.00 82.69 228 LEU A N 1
ATOM 1868 C CA . LEU A 1 228 ? -13.946 3.207 13.909 1.00 82.69 228 LEU A CA 1
ATOM 1869 C C . LEU A 1 228 ? -13.580 4.293 12.900 1.00 82.69 228 LEU A C 1
ATOM 1871 O O . LEU A 1 228 ? -13.645 5.480 13.208 1.00 82.69 228 LEU A O 1
ATOM 1875 N N . THR A 1 229 ? -13.244 3.920 11.668 1.00 79.12 229 THR A N 1
ATOM 1876 C CA . THR A 1 229 ? -13.146 4.903 10.577 1.00 79.12 229 THR A CA 1
ATOM 1877 C C . THR A 1 229 ? -14.518 5.525 10.276 1.00 79.12 229 THR A C 1
ATOM 1879 O O . THR A 1 229 ? -15.545 4.888 10.534 1.00 79.12 229 THR A O 1
ATOM 1882 N N . PRO A 1 230 ? -14.571 6.747 9.707 1.00 75.50 230 PRO A N 1
ATOM 1883 C CA . PRO A 1 230 ? -15.829 7.378 9.308 1.00 75.50 230 PRO A CA 1
ATOM 1884 C C . PRO A 1 230 ? -16.709 6.452 8.458 1.00 75.50 230 PRO A C 1
ATOM 1886 O O . PRO A 1 230 ? -17.877 6.242 8.783 1.00 75.50 230 PRO A O 1
ATOM 1889 N N . ASP A 1 231 ? -16.125 5.812 7.446 1.00 80.75 231 ASP A N 1
ATOM 1890 C CA . ASP A 1 231 ? -16.848 4.907 6.549 1.00 80.75 231 ASP A CA 1
ATOM 1891 C C . ASP A 1 231 ? -17.430 3.708 7.302 1.00 80.75 231 ASP A C 1
ATOM 1893 O O . ASP A 1 231 ? -18.591 3.344 7.119 1.00 80.75 231 ASP A O 1
ATOM 1897 N N . LEU A 1 232 ? -16.645 3.108 8.202 1.00 80.50 232 LEU A N 1
ATOM 1898 C CA . LEU A 1 232 ? -17.091 1.939 8.947 1.00 80.50 232 LEU A CA 1
ATOM 1899 C C . LEU A 1 232 ? -18.141 2.303 10.002 1.00 80.50 232 LEU A C 1
ATOM 1901 O O . LEU A 1 232 ? -19.066 1.528 10.235 1.00 80.50 232 LEU A O 1
ATOM 1905 N N . SER A 1 233 ? -18.041 3.496 10.591 1.00 78.06 233 SER A N 1
ATOM 1906 C CA . SER A 1 233 ? -19.050 4.021 11.513 1.00 78.06 233 SER A CA 1
ATOM 1907 C C . SER A 1 233 ? -20.408 4.224 10.830 1.00 78.06 233 SER A C 1
ATOM 1909 O O . SER A 1 233 ? -21.448 3.984 11.434 1.00 78.06 233 SER A O 1
ATOM 1911 N N . GLN A 1 234 ? -20.422 4.580 9.546 1.00 79.44 234 GLN A N 1
ATOM 1912 C CA . GLN A 1 234 ? -21.660 4.701 8.772 1.00 79.44 234 GLN A CA 1
ATOM 1913 C C . GLN A 1 234 ? -22.162 3.342 8.269 1.00 79.44 234 GLN A C 1
ATOM 1915 O O . GLN A 1 234 ? -23.366 3.100 8.216 1.00 79.44 234 GLN A O 1
ATOM 1920 N N . PHE A 1 235 ? -21.246 2.438 7.921 1.00 82.00 235 PHE A N 1
ATOM 1921 C CA . PHE A 1 235 ? -21.585 1.122 7.388 1.00 82.00 235 PHE A CA 1
ATOM 1922 C C . PHE A 1 235 ? -22.127 0.159 8.449 1.00 82.00 235 PHE A C 1
ATOM 1924 O O . PHE A 1 235 ? -23.067 -0.583 8.173 1.00 82.00 235 PHE A O 1
ATOM 1931 N N . LEU A 1 236 ? -21.549 0.139 9.655 1.00 79.56 236 LEU A N 1
ATOM 1932 C CA . LEU A 1 236 ? -21.895 -0.846 10.685 1.00 79.56 236 LEU A CA 1
ATOM 1933 C C . LEU A 1 236 ? -23.388 -0.862 11.048 1.00 79.56 236 LEU A C 1
ATOM 1935 O O . LEU A 1 236 ? -23.949 -1.956 11.060 1.00 79.56 236 LEU A O 1
ATOM 1939 N N . PRO A 1 237 ? -24.067 0.279 11.282 1.00 76.31 237 PRO A N 1
ATOM 1940 C CA . PRO A 1 237 ? -25.510 0.288 11.527 1.00 76.31 237 PRO A CA 1
ATOM 1941 C C . PRO A 1 237 ? -26.317 -0.358 10.391 1.00 76.31 237 PRO A C 1
ATOM 1943 O O . PRO A 1 237 ? -27.212 -1.156 10.654 1.00 76.31 237 PRO A O 1
ATOM 1946 N N . ILE A 1 238 ? -25.956 -0.083 9.130 1.00 79.31 238 ILE A N 1
ATOM 1947 C CA . ILE A 1 238 ? -26.603 -0.666 7.940 1.00 79.31 238 ILE A CA 1
ATOM 1948 C C . ILE A 1 238 ? -26.348 -2.174 7.876 1.00 79.31 238 ILE A C 1
ATOM 1950 O O . ILE A 1 238 ? -27.242 -2.966 7.590 1.00 79.31 238 ILE A O 1
ATOM 1954 N N . TYR A 1 239 ? -25.118 -2.596 8.154 1.00 78.31 239 TYR A N 1
ATOM 1955 C CA . TYR A 1 239 ? -24.761 -4.006 8.172 1.00 78.31 239 TYR A CA 1
ATOM 1956 C C . TYR A 1 239 ? -25.511 -4.772 9.268 1.00 78.31 239 TYR A C 1
ATOM 1958 O O . TYR A 1 239 ? -25.981 -5.885 9.030 1.00 78.31 239 TYR A O 1
ATOM 1966 N N . PHE A 1 240 ? -25.654 -4.178 10.454 1.00 75.44 240 PHE A N 1
ATOM 1967 C CA . PHE A 1 240 ? -26.397 -4.773 11.561 1.00 75.44 240 PHE A CA 1
ATOM 1968 C C . PHE A 1 240 ? -27.901 -4.805 11.319 1.00 75.44 240 PHE A C 1
ATOM 1970 O O . PHE A 1 240 ? -28.518 -5.807 11.668 1.00 75.44 240 PHE A O 1
ATOM 1977 N N . SER A 1 241 ? -28.485 -3.783 10.689 1.00 72.06 241 SER A N 1
ATOM 1978 C CA . SER A 1 241 ? -29.900 -3.813 10.312 1.00 72.06 241 SER A CA 1
ATOM 1979 C C . SER A 1 241 ? -30.172 -4.861 9.228 1.00 72.06 241 SER A C 1
ATOM 1981 O O . SER A 1 241 ? -31.116 -5.635 9.351 1.00 72.06 241 SER A O 1
ATOM 1983 N N . ALA A 1 242 ? -29.298 -4.977 8.221 1.00 73.25 242 ALA A N 1
ATOM 1984 C CA . ALA A 1 242 ? -29.429 -5.956 7.140 1.00 73.25 242 ALA A CA 1
ATOM 1985 C C . ALA A 1 242 ? -29.181 -7.407 7.589 1.00 73.25 242 ALA A C 1
ATOM 1987 O O . ALA A 1 242 ? -29.789 -8.334 7.058 1.00 73.25 242 ALA A O 1
ATOM 1988 N N . ARG A 1 243 ? -28.289 -7.626 8.564 1.00 68.19 243 ARG A N 1
ATOM 1989 C CA . ARG A 1 243 ? -28.080 -8.939 9.203 1.00 68.19 243 ARG A CA 1
ATOM 1990 C C . ARG A 1 243 ? -28.970 -9.168 10.427 1.00 68.19 243 ARG A C 1
ATOM 1992 O O . ARG A 1 243 ? -28.821 -10.189 11.101 1.00 68.19 243 ARG A O 1
ATOM 1999 N N . GLY A 1 244 ? -29.854 -8.223 10.731 1.00 56.38 244 GLY A N 1
ATOM 2000 C CA . GLY A 1 244 ? -30.611 -8.168 11.965 1.00 56.38 244 GLY A CA 1
ATOM 2001 C C . GLY A 1 244 ? -31.679 -9.247 12.064 1.00 56.38 244 GLY A C 1
ATOM 2002 O O . GLY A 1 244 ? -32.617 -9.320 11.276 1.00 56.38 244 GLY A O 1
ATOM 2003 N N . THR A 1 245 ? -31.585 -10.006 13.147 1.00 50.62 245 THR A N 1
ATOM 2004 C CA . THR A 1 245 ? -32.689 -10.646 13.867 1.00 50.62 245 THR A CA 1
ATOM 2005 C C . THR A 1 245 ? -33.683 -9.605 14.437 1.00 50.62 245 THR A C 1
ATOM 2007 O O . THR A 1 245 ? -33.933 -9.608 15.641 1.00 50.62 245 THR A O 1
ATOM 2010 N N . GLY A 1 246 ? -34.220 -8.690 13.619 1.00 44.41 246 GLY A N 1
ATOM 2011 C CA . GLY A 1 246 ? -35.218 -7.685 14.031 1.00 44.41 246 GLY A CA 1
ATOM 2012 C C . GLY A 1 246 ? -34.710 -6.235 14.109 1.00 44.41 246 GLY A C 1
ATOM 2013 O O . GLY A 1 246 ? -33.530 -5.976 14.336 1.00 44.41 246 GLY A O 1
ATOM 2014 N N . ALA A 1 247 ? -35.637 -5.300 13.898 1.00 44.03 247 ALA A N 1
ATOM 2015 C CA . ALA A 1 247 ? -35.473 -3.895 13.514 1.00 44.03 247 ALA A CA 1
ATOM 2016 C C . ALA A 1 247 ? -34.936 -2.914 14.592 1.00 44.03 247 ALA A C 1
ATOM 2018 O O . ALA A 1 247 ? -34.964 -1.705 14.375 1.00 44.03 247 ALA A O 1
ATOM 2019 N N . ASP A 1 248 ? -34.383 -3.398 15.708 1.00 49.81 248 ASP A N 1
ATOM 2020 C CA . ASP A 1 248 ? -34.129 -2.582 16.918 1.00 49.81 248 ASP A CA 1
ATOM 2021 C C . ASP A 1 248 ? -32.653 -2.187 17.130 1.00 49.81 248 ASP A C 1
ATOM 2023 O O . ASP A 1 248 ? -32.170 -2.072 18.257 1.00 49.81 248 ASP A O 1
ATOM 2027 N N . TRP A 1 249 ? -31.877 -2.048 16.051 1.00 54.56 249 TRP A N 1
ATOM 2028 C CA . TRP A 1 249 ? -30.427 -1.812 16.119 1.00 54.56 249 TRP A CA 1
ATOM 2029 C C . TRP A 1 249 ? -30.048 -0.454 15.540 1.00 54.56 249 TRP A C 1
ATOM 2031 O O . TRP A 1 249 ? -29.384 -0.367 14.510 1.00 54.56 249 TRP A O 1
ATOM 2041 N N . ASN A 1 250 ? -30.426 0.627 16.218 1.00 53.41 250 ASN A N 1
ATOM 2042 C CA . ASN A 1 250 ? -29.883 1.943 15.897 1.00 53.41 250 ASN A CA 1
ATOM 2043 C C . ASN A 1 250 ? -28.639 2.204 16.748 1.00 53.41 250 ASN A C 1
ATOM 2045 O O . ASN A 1 250 ? -28.732 2.706 17.866 1.00 53.41 250 ASN A O 1
ATOM 2049 N N . ILE A 1 251 ? -27.471 1.840 16.208 1.00 57.34 251 ILE A N 1
ATOM 2050 C CA . ILE A 1 251 ? -26.183 2.214 16.793 1.00 57.34 251 ILE A CA 1
ATOM 2051 C C . ILE A 1 251 ? -25.915 3.669 16.433 1.00 57.34 251 ILE A C 1
ATOM 2053 O O . ILE A 1 251 ? -25.531 3.978 15.305 1.00 57.34 251 ILE A O 1
ATOM 2057 N N . GLN A 1 252 ? -26.095 4.572 17.393 1.00 58.47 252 GLN A N 1
ATOM 2058 C CA . GLN A 1 252 ? -25.499 5.895 17.267 1.00 58.47 252 GLN A CA 1
ATOM 2059 C C . GLN A 1 252 ? -24.016 5.772 17.573 1.00 58.47 252 GLN A C 1
ATOM 2061 O O . GLN A 1 252 ? -23.642 5.101 18.523 1.00 58.47 252 GLN A O 1
ATOM 2066 N N . LEU A 1 253 ? -23.176 6.392 16.750 1.00 61.47 253 LEU A N 1
ATOM 2067 C CA . LEU A 1 253 ? -21.738 6.472 16.956 1.00 61.47 253 LEU A CA 1
ATOM 2068 C C . LEU A 1 253 ? -21.392 7.952 17.080 1.00 61.47 253 LEU A C 1
ATOM 2070 O O . LEU A 1 253 ? -21.207 8.657 16.089 1.00 61.47 253 LEU A O 1
ATOM 2074 N N . LYS A 1 254 ? -21.373 8.459 18.315 1.00 57.91 254 LYS A N 1
ATOM 2075 C CA . LYS A 1 254 ? -21.047 9.867 18.568 1.00 57.91 254 LYS A CA 1
ATOM 2076 C C . LYS A 1 254 ? -19.537 10.068 18.479 1.00 57.91 254 LYS A C 1
ATOM 2078 O O . LYS A 1 254 ? -18.815 9.530 19.313 1.00 57.91 254 LYS A O 1
ATOM 2083 N N . LYS A 1 255 ? -19.084 10.860 17.500 1.00 59.69 255 LYS A N 1
ATOM 2084 C CA . LYS A 1 255 ? -17.686 11.301 17.377 1.00 59.69 255 LYS A CA 1
ATOM 2085 C C . LYS A 1 255 ? -17.275 12.070 18.637 1.00 59.69 255 LYS A C 1
ATOM 2087 O O . LYS A 1 255 ? -17.897 13.085 18.956 1.00 59.69 255 LYS A O 1
ATOM 2092 N N . LEU A 1 256 ? -16.233 11.617 19.335 1.00 58.06 256 LEU A N 1
ATOM 2093 C CA . LEU A 1 256 ? -15.660 12.387 20.444 1.00 58.06 256 LEU A CA 1
ATOM 2094 C C . LEU A 1 256 ? -14.777 13.543 19.916 1.00 58.06 256 LEU A C 1
ATOM 2096 O O . LEU A 1 256 ? -14.046 13.353 18.937 1.00 58.06 256 LEU A O 1
ATOM 2100 N N . PRO A 1 257 ? -14.852 14.737 20.540 1.00 49.19 257 PRO A N 1
ATOM 2101 C CA . PRO A 1 257 ? -14.260 15.978 20.027 1.00 49.19 257 PRO A CA 1
ATOM 2102 C C . PRO A 1 257 ? -12.723 15.991 19.940 1.00 49.19 257 PRO A C 1
ATOM 2104 O O . PRO A 1 257 ? -12.185 16.778 19.169 1.00 49.19 257 PRO A O 1
ATOM 2107 N N . ASP A 1 258 ? -12.025 15.078 20.622 1.00 54.12 258 ASP A N 1
ATOM 2108 C CA . ASP A 1 258 ? -10.560 15.114 20.770 1.00 54.12 258 ASP A CA 1
ATOM 2109 C C . ASP A 1 258 ? -9.811 14.051 19.951 1.00 54.12 258 ASP A C 1
ATOM 2111 O O . ASP A 1 258 ? -8.764 13.567 20.377 1.00 54.12 258 ASP A O 1
ATOM 2115 N N . THR A 1 259 ? -10.321 13.640 18.786 1.00 53.03 259 THR A N 1
ATOM 2116 C CA . THR A 1 259 ? -9.604 12.664 17.944 1.00 53.03 259 THR A CA 1
ATOM 2117 C C . THR A 1 259 ? -8.459 13.353 17.182 1.00 53.03 259 THR A C 1
ATOM 2119 O O . THR A 1 259 ? -8.727 14.129 16.265 1.00 53.03 259 THR A O 1
ATOM 2122 N N . PRO A 1 260 ? -7.172 13.069 17.486 1.00 55.44 260 PRO A N 1
ATOM 2123 C CA . PRO A 1 260 ? -6.036 13.759 16.862 1.00 55.44 260 PRO A CA 1
ATOM 2124 C C . PRO A 1 260 ? -5.763 13.295 15.420 1.00 55.44 260 PRO A C 1
ATOM 2126 O O . PRO A 1 260 ? -4.834 13.773 14.774 1.00 55.44 260 PRO A O 1
ATOM 2129 N N . SER A 1 261 ? -6.551 12.343 14.914 1.00 58.50 261 SER A N 1
ATOM 2130 C CA . SER A 1 261 ? -6.386 11.724 13.605 1.00 58.50 261 SER A CA 1
ATOM 2131 C C . SER A 1 261 ? -7.609 12.005 12.726 1.00 58.50 261 SER A C 1
ATOM 2133 O O . SER A 1 261 ? -8.728 11.718 13.153 1.00 58.50 261 SER A O 1
ATOM 2135 N N . PRO A 1 262 ? -7.434 12.489 11.479 1.00 55.84 262 PRO A N 1
ATOM 2136 C CA . PRO A 1 262 ? -8.541 12.639 10.532 1.00 55.84 262 PRO A CA 1
ATOM 2137 C C . PRO A 1 262 ? -9.101 11.286 10.063 1.00 55.84 262 PRO A C 1
ATOM 2139 O O . PRO A 1 262 ? -10.132 11.249 9.398 1.00 55.84 262 PRO A O 1
ATOM 2142 N N . TYR A 1 263 ? -8.428 10.180 10.393 1.00 57.75 263 TYR A N 1
ATOM 2143 C CA . TYR A 1 263 ? -8.728 8.860 9.852 1.00 57.75 263 TYR A CA 1
ATOM 2144 C C . TYR A 1 263 ? -9.725 8.062 10.694 1.00 57.75 263 TYR A C 1
ATOM 2146 O O . TYR A 1 263 ? -10.272 7.082 10.196 1.00 57.75 263 TYR A O 1
ATOM 2154 N N . VAL A 1 264 ? -9.958 8.436 11.958 1.00 65.12 264 VAL A N 1
ATOM 2155 C CA . VAL A 1 264 ? -10.712 7.607 12.910 1.00 65.12 264 VAL A CA 1
ATOM 2156 C C . VAL A 1 264 ? -11.623 8.462 13.790 1.00 65.12 264 VAL A C 1
ATOM 2158 O O . VAL A 1 264 ? -11.302 9.593 14.151 1.00 65.12 264 VAL A O 1
ATOM 2161 N N . HIS A 1 265 ? -12.772 7.910 14.150 1.00 67.25 265 HIS A N 1
ATOM 2162 C CA . HIS A 1 265 ? -13.706 8.444 15.122 1.00 67.25 265 HIS A CA 1
ATOM 2163 C C . HIS A 1 265 ? -13.764 7.507 16.323 1.00 67.25 265 HIS A C 1
ATOM 2165 O O . HIS A 1 265 ? -13.959 6.300 16.195 1.00 67.25 265 HIS A O 1
ATOM 2171 N N . GLU A 1 266 ? -13.590 8.073 17.512 1.00 68.75 266 GLU A N 1
ATOM 2172 C CA . GLU A 1 266 ? -14.047 7.395 18.716 1.00 68.75 266 GLU A CA 1
ATOM 2173 C C . GLU A 1 266 ? -15.562 7.494 18.737 1.00 68.75 266 GLU A C 1
ATOM 2175 O O . GLU A 1 266 ? -16.124 8.570 18.509 1.00 68.75 266 GLU A O 1
ATOM 2180 N N . CYS A 1 267 ? -16.206 6.368 18.983 1.00 68.44 267 CYS A N 1
ATOM 2181 C CA . CYS A 1 267 ? -17.637 6.245 18.900 1.00 68.44 267 CYS A CA 1
ATOM 2182 C C . CYS A 1 267 ? -18.175 5.670 20.204 1.00 68.44 267 CYS A C 1
ATOM 2184 O O . CYS A 1 267 ? -17.709 4.645 20.698 1.00 68.44 267 CYS A O 1
ATOM 2186 N N . GLN A 1 268 ? -19.196 6.310 20.755 1.00 65.56 268 GLN A N 1
ATOM 2187 C CA . GLN A 1 268 ? -20.011 5.682 21.783 1.00 65.56 268 GLN A CA 1
ATOM 2188 C C . GLN A 1 268 ? -21.139 4.937 21.086 1.00 65.56 268 GLN A C 1
ATOM 2190 O O . GLN A 1 268 ? -22.005 5.603 20.538 1.00 65.56 268 GLN A O 1
ATOM 2195 N N . ALA A 1 269 ? -21.101 3.603 21.086 1.00 66.56 269 ALA A N 1
ATOM 2196 C CA . ALA A 1 269 ? -22.187 2.769 20.585 1.00 66.56 269 ALA A CA 1
ATOM 2197 C C . ALA A 1 269 ? -23.302 2.678 21.638 1.00 66.56 269 ALA A C 1
ATOM 2199 O O . ALA A 1 269 ? -23.035 2.373 22.799 1.00 66.56 269 ALA A O 1
ATOM 2200 N N . SER A 1 270 ? -24.547 2.914 21.239 1.00 62.06 270 SER A N 1
ATOM 2201 C CA . SER A 1 270 ? -25.731 2.684 22.073 1.00 62.06 270 SER A CA 1
ATOM 2202 C C . SER A 1 270 ? -26.758 1.853 21.312 1.00 62.06 270 SER A C 1
ATOM 2204 O O . SER A 1 270 ? -26.850 1.943 20.093 1.00 62.06 270 SER A O 1
ATOM 2206 N N . LEU A 1 271 ? -27.517 1.017 22.022 1.00 62.81 271 LEU A N 1
ATOM 2207 C CA . LEU A 1 271 ? -28.692 0.352 21.460 1.00 62.81 271 LEU A CA 1
ATOM 2208 C C . LEU A 1 271 ? -29.900 1.256 21.690 1.00 62.81 271 LEU A C 1
ATOM 2210 O O . LEU A 1 271 ? -30.251 1.525 22.838 1.00 62.81 271 LEU A O 1
ATOM 2214 N N . ILE A 1 272 ? -30.536 1.704 20.612 1.00 57.16 272 ILE A N 1
ATOM 2215 C CA . ILE A 1 272 ? -31.849 2.344 20.686 1.00 57.16 272 ILE A CA 1
ATOM 2216 C C . ILE A 1 272 ? -32.895 1.247 20.520 1.00 57.16 272 ILE A C 1
ATOM 2218 O O . ILE A 1 272 ? -32.980 0.631 19.463 1.00 57.16 272 ILE A O 1
ATOM 2222 N N . THR A 1 273 ? -33.652 1.003 21.585 1.00 54.59 273 THR A N 1
ATOM 2223 C CA . THR A 1 273 ? -34.877 0.197 21.547 1.00 54.59 273 THR A CA 1
ATOM 2224 C C . THR A 1 273 ? -36.037 1.155 21.292 1.00 54.59 273 THR A C 1
ATOM 2226 O O . THR A 1 273 ? -36.101 2.199 21.945 1.00 54.59 273 THR A O 1
ATOM 2229 N N . TYR A 1 274 ? -36.870 0.851 20.296 1.00 50.31 274 TYR A N 1
ATOM 2230 C CA . TYR A 1 274 ? -38.126 1.564 20.051 1.00 50.31 274 TYR A CA 1
ATOM 2231 C C . TYR A 1 274 ? -39.254 0.949 20.875 1.00 50.31 274 TYR A C 1
ATOM 2233 O O . TYR A 1 274 ? -39.222 -0.287 21.077 1.00 50.31 274 TYR A O 1
#

Organism: NCBI:txid2029981

Foldseek 3Di:
DVVVVVVVLLVVLVVVLCLVCLVLVLVLVVLVLLFDVVQQQVDQDPPRDGNNVVLVVLVVVLVVVLSCCVPPPVDDPVVSVVSSVVSSVVSVVSSVVRPDDPVSSVVSCVVCVVVSVVSVVVSVVSVVVVVVVVVVVLVVVQVVLLVQLVVCLVVLFPFEEEEEPSDPPSHDPPDDSCSVVGHNYHYPDDPVVPDPCNLVVLCVQAVGSDDLNSVVRLLVDPRYKYKYFPVCQVVVQVVCCVVDPDRFADFFFDFDPPNPDNGIGTGNTDTGGD

Secondary structure (DSSP, 8-state):
-HHHHHHHHHHHHHHHHHHHHHHHHHHHHHHHHHS-HHHHHHSB-GGG-BHHHHHHHHHHHHHHHHHHHHHHS---HHHHHHHHHHHHHHHHHHHHHT---HHHHHHHHHHHHHHHHHHHHHHHHHHHHHHHHHHHHHHHHHHHHHHHHHHHHHHTTTSEEEEES---TTS-TTS--THHHHSEEEESSHHHHT-TTHHHHHHHHHS--SHHHHHHHHHT-TTEEEEE-HHHHHHHHHHHHHT-SSS--EEEEEE-TT---TT-EEEEEEEE--

Radius of gyration: 29.23 Å; chains: 1; bounding box: 71×42×79 Å